Protein AF-A0A536RMG9-F1 (afdb_monomer_lite)

Foldseek 3Di:
DDPLVLLQLLLLQLQLLLLLLQVQLPPPPDNVSSVVSPLSSVLSNVVSVLSQVCNVVVVHNPDDPCVQPAVVSRNYFCLSQDRDFFVLLNLLCLLFVLLLSLLQLLQQLQFDRVSSVPSSPVSNVSNVVSNVVSLVVVVVDDACPSNVVSLVRSLPSLPDCPDDQVVCCVVRSTVDHSVRSNVVSVVSVPSPDDDDDDDDGDDFDQQDADPPPRDSQKAFRAPDDPHSQWTWIARPVPRDIDIDGRHD

Secondary structure (DSSP, 8-state):
--HHHHHHHHHHHHHHHHHHHHHTTTTSSSHHHHHHHHHHHHHHHHHHHHHHHHHGGGT-----GGGGT-GGGS---GGGTS---SHHHHHHIIIIIIHHHHHHHHHHHHSS-HHHHHHHHHHHHHHHHHHHHHHHHHHH---HHHHHHHHHHHHHHT--TTSHHHHHHHTTSSS--HHHHHHHHHHH----S----PPP--PPP-PPPPTTT--S-EEEEES--SSTTEEEEEETTT--EEEEETT-

Radius of gyration: 18.6 Å; chains: 1; bounding box: 54×30×47 Å

Sequence (248 aa):
MSLSDLVLSIADNKQMLGLRYAEWATRAPSLEADIAAAAMGLDDLGHSRVLYGCLEPLGADPRGPERESDPASLHNLAYFDDPWTQWSEFVAANAILDTAFTVMIEACVAGSVEVLQHRLRKMLMEERYHFLHGRSWLRSGIDSAPLNRAWQEAIEWFGPPDGETATLHRQGKLSMGPGETRTLSACFVDWRRRSTRRPPRNQPRSEPRCPHCNAKDSELISLFGTQAMTLQYRCRKCGTVFEAIKYA

Structure (mmCIF, N/CA/C/O backbone):
data_AF-A0A536RMG9-F1
#
_entry.id   AF-A0A536RMG9-F1
#
loop_
_atom_site.group_PDB
_atom_site.id
_atom_site.type_symbol
_atom_site.label_atom_id
_atom_site.label_alt_id
_atom_site.label_comp_id
_atom_site.label_asym_id
_atom_site.label_entity_id
_atom_site.label_seq_id
_atom_site.pdbx_PDB_ins_code
_atom_site.Cartn_x
_atom_site.Cartn_y
_atom_site.Cartn_z
_atom_site.occupancy
_atom_site.B_iso_or_equiv
_atom_site.auth_seq_id
_atom_site.auth_comp_id
_atom_site.auth_asym_id
_atom_site.auth_atom_id
_atom_site.pdbx_PDB_model_num
ATOM 1 N N . MET A 1 1 ? -4.658 -8.935 14.867 1.00 73.19 1 MET A N 1
ATOM 2 C CA . MET A 1 1 ? -4.421 -7.582 14.347 1.00 73.19 1 MET A CA 1
ATOM 3 C C . MET A 1 1 ? -5.292 -6.574 15.089 1.00 73.19 1 MET A C 1
ATOM 5 O O . MET A 1 1 ? -6.518 -6.648 15.074 1.00 73.19 1 MET A O 1
ATOM 9 N N . SER A 1 2 ? -4.642 -5.669 15.812 1.00 92.62 2 SER A N 1
ATOM 10 C CA . SER A 1 2 ? -5.223 -4.473 16.422 1.00 92.62 2 SER A CA 1
ATOM 11 C C . SER A 1 2 ? -5.509 -3.392 15.365 1.00 92.62 2 SER A C 1
ATOM 13 O O . SER A 1 2 ? -5.187 -3.552 14.188 1.00 92.62 2 SER A O 1
ATOM 15 N N . LEU A 1 3 ? -6.094 -2.258 15.772 1.00 96.06 3 LEU A N 1
ATOM 16 C CA . LEU A 1 3 ? -6.231 -1.108 14.869 1.00 96.06 3 LEU A CA 1
ATOM 17 C C . LEU A 1 3 ? -4.861 -0.542 14.457 1.00 96.06 3 LEU A C 1
ATOM 19 O O . LEU A 1 3 ? -4.697 -0.173 13.299 1.00 96.06 3 LEU A O 1
ATOM 23 N N . SER A 1 4 ? -3.885 -0.500 15.373 1.00 96.81 4 SER A N 1
ATOM 24 C CA . SER A 1 4 ? -2.520 -0.061 15.053 1.00 96.81 4 SER A CA 1
ATOM 25 C C . SER A 1 4 ? -1.875 -0.963 14.009 1.00 96.81 4 SER A C 1
ATOM 27 O O . SER A 1 4 ? -1.250 -0.461 13.084 1.00 96.81 4 SER A O 1
ATOM 29 N N . ASP A 1 5 ? -2.081 -2.276 14.100 1.00 95.50 5 ASP A N 1
ATOM 30 C CA . ASP A 1 5 ? -1.520 -3.215 13.128 1.00 95.50 5 ASP A CA 1
ATOM 31 C C . ASP A 1 5 ? -2.165 -3.057 11.738 1.00 95.50 5 ASP A C 1
ATOM 33 O O . ASP A 1 5 ? -1.472 -3.153 10.727 1.00 95.50 5 ASP A O 1
ATOM 37 N N . LEU A 1 6 ? -3.473 -2.760 11.671 1.00 97.00 6 LEU A N 1
ATOM 38 C CA . LEU A 1 6 ? -4.141 -2.427 10.409 1.00 97.00 6 LEU A CA 1
ATOM 39 C C . LEU A 1 6 ? -3.563 -1.139 9.808 1.00 97.00 6 LEU A C 1
ATOM 41 O O . LEU A 1 6 ? -3.233 -1.106 8.626 1.00 97.00 6 LEU A O 1
ATOM 45 N N . VAL A 1 7 ? -3.428 -0.080 10.611 1.00 98.00 7 VAL A N 1
ATOM 46 C CA . VAL A 1 7 ? -2.862 1.199 10.152 1.00 98.00 7 VAL A CA 1
ATOM 47 C C . VAL A 1 7 ? -1.406 1.032 9.722 1.00 98.00 7 VAL A C 1
ATOM 49 O O . VAL A 1 7 ? -1.015 1.615 8.713 1.00 98.00 7 VAL A O 1
ATOM 52 N N . LEU A 1 8 ? -0.635 0.195 10.421 1.00 97.25 8 LEU A N 1
ATOM 53 C CA . LEU A 1 8 ? 0.716 -0.182 10.019 1.00 97.25 8 LEU A CA 1
ATOM 54 C C . LEU A 1 8 ? 0.703 -0.912 8.671 1.00 97.25 8 LEU A C 1
ATOM 56 O O . LEU A 1 8 ? 1.456 -0.538 7.782 1.00 97.25 8 LEU A O 1
ATOM 60 N N . SER A 1 9 ? -0.192 -1.885 8.471 1.00 97.56 9 SER A N 1
ATOM 61 C CA . SER A 1 9 ? -0.314 -2.567 7.178 1.00 97.56 9 SER A CA 1
ATOM 62 C C . SER A 1 9 ? -0.660 -1.595 6.046 1.00 97.56 9 SER A C 1
ATOM 64 O O . SER A 1 9 ? -0.058 -1.674 4.979 1.00 97.56 9 SER A O 1
ATOM 66 N N . ILE A 1 10 ? -1.563 -0.629 6.257 1.00 98.25 10 ILE A N 1
ATOM 67 C CA . ILE A 1 10 ? -1.850 0.407 5.247 1.00 98.25 10 ILE A CA 1
ATOM 68 C C . ILE A 1 10 ? -0.600 1.268 4.994 1.00 98.25 10 ILE A C 1
ATOM 70 O O . ILE A 1 10 ? -0.286 1.552 3.839 1.00 98.25 10 ILE A O 1
ATOM 74 N N . ALA A 1 11 ? 0.128 1.664 6.045 1.00 98.19 11 ALA A N 1
ATOM 75 C CA . ALA A 1 11 ? 1.347 2.469 5.929 1.00 98.19 11 ALA A CA 1
ATOM 76 C C . ALA A 1 11 ? 2.426 1.761 5.099 1.00 98.19 11 ALA A C 1
ATOM 78 O O . ALA A 1 11 ? 2.978 2.362 4.177 1.00 98.19 11 ALA A O 1
ATOM 79 N N . ASP A 1 12 ? 2.672 0.485 5.393 1.00 97.88 12 ASP A N 1
ATOM 80 C CA . ASP A 1 12 ? 3.665 -0.352 4.717 1.00 97.88 12 ASP A CA 1
ATOM 81 C C . ASP A 1 12 ? 3.280 -0.548 3.252 1.00 97.88 12 ASP A C 1
ATOM 83 O O . ASP A 1 12 ? 4.091 -0.336 2.354 1.00 97.88 12 ASP A O 1
ATOM 87 N N . ASN A 1 13 ? 2.010 -0.853 2.989 1.00 98.50 13 ASN A N 1
ATOM 88 C CA . ASN A 1 13 ? 1.501 -0.987 1.630 1.00 98.50 13 ASN A CA 1
ATOM 89 C C . ASN A 1 13 ? 1.616 0.310 0.823 1.00 98.50 13 ASN A C 1
ATOM 91 O O . ASN A 1 13 ? 2.075 0.270 -0.317 1.00 98.50 13 ASN A O 1
ATOM 95 N N . LYS A 1 14 ? 1.271 1.464 1.407 1.00 98.44 14 LYS A N 1
ATOM 96 C CA . LYS A 1 14 ? 1.446 2.771 0.758 1.00 98.44 14 LYS A CA 1
ATOM 97 C C . LYS A 1 14 ? 2.916 3.097 0.514 1.00 98.44 14 LYS A C 1
ATOM 99 O O . LYS A 1 14 ? 3.262 3.586 -0.555 1.00 98.44 14 LYS A O 1
ATOM 104 N N . GLN A 1 15 ? 3.805 2.769 1.448 1.00 97.25 15 GLN A N 1
ATOM 105 C CA . GLN A 1 15 ? 5.240 2.956 1.244 1.00 97.25 15 GLN A CA 1
ATOM 106 C C . GLN A 1 15 ? 5.740 2.125 0.058 1.00 97.25 15 GLN A C 1
ATOM 108 O O . GLN A 1 15 ? 6.411 2.654 -0.827 1.00 97.25 15 GLN A O 1
ATOM 113 N N . MET A 1 16 ? 5.393 0.840 0.023 1.00 96.94 16 MET A N 1
ATOM 114 C CA . MET A 1 16 ? 5.834 -0.081 -1.024 1.00 96.94 16 MET A CA 1
ATOM 115 C C . MET A 1 16 ? 5.242 0.285 -2.384 1.00 96.94 16 MET A C 1
ATOM 117 O O . MET A 1 16 ? 5.956 0.276 -3.388 1.00 96.94 16 MET A O 1
ATOM 121 N N . LEU A 1 17 ? 3.973 0.693 -2.414 1.00 97.94 17 LEU A N 1
ATOM 122 C CA . LEU A 1 17 ? 3.311 1.194 -3.613 1.00 97.94 17 LEU A CA 1
ATOM 123 C C . LEU A 1 17 ? 4.004 2.453 -4.150 1.00 97.94 17 LEU A C 1
ATOM 125 O O . LEU A 1 17 ? 4.381 2.484 -5.322 1.00 97.94 17 LEU A O 1
ATOM 129 N N . GLY A 1 18 ? 4.286 3.431 -3.285 1.00 97.75 18 GLY A N 1
ATOM 130 C CA . GLY A 1 18 ? 4.976 4.657 -3.677 1.00 97.75 18 GLY A CA 1
ATOM 131 C C . GLY A 1 18 ? 6.386 4.404 -4.220 1.00 97.75 18 GLY A C 1
ATOM 132 O O . GLY A 1 18 ? 6.793 4.988 -5.228 1.00 97.75 18 GLY A O 1
ATOM 133 N N . LEU A 1 19 ? 7.121 3.466 -3.617 1.00 95.75 19 LEU A N 1
ATOM 134 C CA . LEU A 1 19 ? 8.429 3.054 -4.124 1.00 95.75 19 LEU A CA 1
ATOM 135 C C . LEU A 1 19 ? 8.332 2.333 -5.475 1.00 95.75 19 LEU A C 1
ATOM 137 O O . LEU A 1 19 ? 9.178 2.565 -6.340 1.00 95.75 19 LEU A O 1
ATOM 141 N N . ARG A 1 20 ? 7.309 1.493 -5.690 1.00 96.50 20 ARG A N 1
ATOM 142 C CA . ARG A 1 20 ? 7.070 0.864 -6.996 1.00 96.50 20 ARG A CA 1
ATOM 143 C C . ARG A 1 20 ? 6.706 1.878 -8.058 1.00 96.50 20 ARG A C 1
ATOM 145 O O . ARG A 1 20 ? 7.222 1.787 -9.167 1.00 96.50 20 ARG A O 1
ATOM 152 N N . TYR A 1 21 ? 5.862 2.850 -7.736 1.00 97.25 21 TYR A N 1
ATOM 153 C CA . TYR A 1 21 ? 5.519 3.910 -8.672 1.00 97.25 21 TYR A CA 1
ATOM 154 C C . TYR A 1 21 ? 6.748 4.715 -9.092 1.00 97.25 21 TYR A C 1
ATOM 156 O O . TYR A 1 21 ? 6.946 4.958 -10.281 1.00 97.25 21 TYR A O 1
ATOM 164 N N . ALA A 1 22 ? 7.636 5.027 -8.150 1.00 95.00 22 ALA A N 1
ATOM 165 C CA . ALA A 1 22 ? 8.869 5.745 -8.442 1.00 95.00 22 ALA A CA 1
ATOM 166 C C . ALA A 1 22 ? 9.818 4.985 -9.396 1.00 95.00 22 ALA A C 1
ATOM 168 O O . ALA A 1 22 ? 10.518 5.624 -10.180 1.00 95.00 22 ALA A O 1
ATOM 169 N N . GLU A 1 23 ? 9.813 3.645 -9.419 1.00 93.62 23 GLU A N 1
ATOM 170 C CA . GLU A 1 23 ? 10.571 2.881 -10.430 1.00 93.62 23 GLU A CA 1
ATOM 171 C C . GLU A 1 23 ? 10.092 3.139 -11.863 1.00 93.62 23 GLU A C 1
ATOM 173 O O . GLU A 1 23 ? 10.859 2.981 -12.815 1.00 93.62 23 GLU A O 1
ATOM 178 N N . TRP A 1 24 ? 8.826 3.519 -12.022 1.00 94.88 24 TRP A N 1
ATOM 179 C CA . TRP A 1 24 ? 8.196 3.772 -13.311 1.00 94.88 24 TRP A CA 1
ATOM 180 C C . TRP A 1 24 ? 8.236 5.239 -13.734 1.00 94.88 24 TRP A C 1
ATOM 182 O O . TRP A 1 24 ? 7.765 5.545 -14.818 1.00 94.88 24 TRP A O 1
ATOM 192 N N . ALA A 1 25 ? 8.872 6.124 -12.962 1.00 93.06 25 ALA A N 1
ATOM 193 C CA . ALA A 1 25 ? 9.015 7.548 -13.283 1.00 93.06 25 ALA A CA 1
ATOM 194 C C . ALA A 1 25 ? 9.879 7.854 -14.530 1.00 93.06 25 ALA A C 1
ATOM 196 O O . ALA A 1 25 ? 10.075 9.016 -14.873 1.00 93.06 25 ALA A O 1
ATOM 197 N N . THR A 1 26 ? 10.471 6.835 -15.162 1.00 91.06 26 THR A N 1
ATOM 198 C CA . THR A 1 26 ? 11.345 6.963 -16.351 1.00 91.06 26 THR A CA 1
ATOM 199 C C . THR A 1 26 ? 11.192 5.796 -17.336 1.00 91.06 26 THR A C 1
ATOM 201 O O . THR A 1 26 ? 12.051 5.5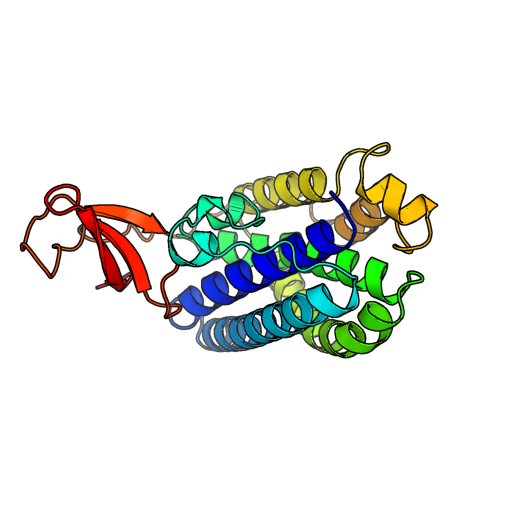61 -18.190 1.00 91.06 26 THR A O 1
ATOM 204 N N . ARG A 1 27 ? 10.161 4.971 -17.145 1.00 91.12 27 ARG A N 1
ATOM 205 C CA . ARG A 1 27 ? 9.989 3.664 -17.807 1.00 91.12 27 ARG A CA 1
ATOM 206 C C . ARG A 1 27 ? 8.553 3.418 -18.253 1.00 91.12 27 ARG A C 1
ATOM 208 O O . ARG A 1 27 ? 8.276 2.368 -18.837 1.00 91.12 27 ARG A O 1
ATOM 215 N N . ALA A 1 28 ? 7.643 4.331 -17.940 1.00 92.62 28 ALA A N 1
ATOM 216 C CA . ALA A 1 28 ? 6.257 4.266 -18.344 1.00 92.62 28 ALA A CA 1
ATOM 217 C C . ALA A 1 28 ? 6.147 4.381 -19.880 1.00 92.62 28 ALA A C 1
ATOM 219 O O . ALA A 1 28 ? 7.086 4.792 -20.565 1.00 92.62 28 ALA A O 1
ATOM 220 N N . PRO A 1 29 ? 5.008 3.993 -20.476 1.00 88.69 29 PRO A N 1
ATOM 221 C CA . PRO A 1 29 ? 4.849 3.984 -21.932 1.00 88.69 29 PRO A CA 1
ATOM 222 C C . PRO A 1 29 ? 4.815 5.382 -22.576 1.00 88.69 29 PRO A C 1
ATOM 224 O O . PRO A 1 29 ? 4.858 5.472 -23.804 1.00 88.69 29 PRO A O 1
ATOM 227 N N . SER A 1 30 ? 4.708 6.457 -21.789 1.00 84.56 30 SER A N 1
ATOM 228 C CA . SER A 1 30 ? 4.790 7.844 -22.259 1.00 84.56 30 SER A CA 1
ATOM 229 C C . SER A 1 30 ? 5.336 8.770 -21.169 1.00 84.56 30 SER A C 1
ATOM 231 O O . SER A 1 30 ? 5.302 8.429 -19.987 1.00 84.56 30 SER A O 1
ATOM 233 N N . LEU A 1 31 ? 5.779 9.969 -21.560 1.00 88.88 31 LEU A N 1
ATOM 234 C CA . LEU A 1 31 ? 6.282 10.985 -20.629 1.00 88.88 31 LEU A CA 1
ATOM 235 C C . LEU A 1 31 ? 5.209 11.432 -19.623 1.00 88.88 31 LEU A C 1
ATOM 237 O O . LEU A 1 31 ? 5.497 11.674 -18.457 1.00 88.88 31 LEU A O 1
ATOM 241 N N . GLU A 1 32 ? 3.953 11.532 -20.051 1.00 84.00 32 GLU A N 1
ATOM 242 C CA . GLU A 1 32 ? 2.833 11.856 -19.167 1.00 84.00 32 GLU A CA 1
ATOM 243 C C . GLU A 1 32 ? 2.611 10.756 -18.126 1.00 84.00 32 GLU A C 1
ATOM 245 O O . GLU A 1 32 ? 2.310 11.054 -16.971 1.00 84.00 32 GLU A O 1
ATOM 250 N N . ALA A 1 33 ? 2.788 9.492 -18.522 1.00 86.19 33 ALA A N 1
ATOM 251 C CA . ALA A 1 33 ? 2.698 8.360 -17.612 1.00 86.19 33 ALA A CA 1
ATOM 252 C C . ALA A 1 33 ? 3.890 8.314 -16.636 1.00 86.19 33 ALA A C 1
ATOM 254 O O . ALA A 1 33 ? 3.690 7.983 -15.471 1.00 86.19 33 ALA A O 1
ATOM 255 N N . ASP A 1 34 ? 5.090 8.718 -17.070 1.00 93.19 34 ASP A N 1
ATOM 256 C CA . ASP A 1 34 ? 6.263 8.887 -16.199 1.00 93.19 34 ASP A CA 1
ATOM 257 C C . ASP A 1 34 ? 6.006 9.967 -15.133 1.00 93.19 34 ASP A C 1
ATOM 259 O O . ASP A 1 34 ? 6.232 9.747 -13.942 1.00 93.19 34 ASP A O 1
ATOM 263 N N . ILE A 1 35 ? 5.473 11.124 -15.546 1.00 91.25 35 ILE A N 1
ATOM 264 C CA . ILE A 1 35 ? 5.120 12.229 -14.641 1.00 91.25 35 ILE A CA 1
ATOM 265 C C . ILE A 1 35 ? 4.039 11.788 -13.648 1.00 91.25 35 ILE A C 1
ATOM 267 O O . ILE A 1 35 ? 4.150 12.081 -12.456 1.00 91.25 35 ILE A O 1
ATOM 271 N N . ALA A 1 36 ? 3.013 11.071 -14.116 1.00 89.44 36 ALA A N 1
ATOM 272 C CA . ALA A 1 36 ? 1.965 10.537 -13.251 1.00 89.44 36 ALA A CA 1
ATOM 273 C C . ALA A 1 36 ? 2.531 9.539 -12.229 1.00 89.44 36 ALA A C 1
ATOM 275 O O . ALA A 1 36 ? 2.245 9.665 -11.041 1.00 89.44 36 ALA A O 1
ATOM 276 N N . ALA A 1 37 ? 3.385 8.605 -12.659 1.00 96.06 37 ALA A N 1
ATOM 277 C CA . ALA A 1 37 ? 4.038 7.644 -11.774 1.00 96.06 37 ALA A CA 1
ATOM 278 C C . ALA A 1 37 ? 4.910 8.337 -10.712 1.00 96.06 37 ALA A C 1
ATOM 280 O O . ALA A 1 37 ? 4.853 7.980 -9.536 1.00 96.06 37 ALA A O 1
ATOM 281 N N . ALA A 1 38 ? 5.669 9.370 -11.092 1.00 96.62 38 ALA A N 1
ATOM 282 C CA . ALA A 1 38 ? 6.465 10.154 -10.151 1.00 96.62 38 ALA A CA 1
ATOM 283 C C . ALA A 1 38 ? 5.597 10.903 -9.123 1.00 96.62 38 ALA A C 1
ATOM 285 O O . ALA A 1 38 ? 5.913 10.893 -7.933 1.00 96.62 38 ALA A O 1
ATOM 286 N N . ALA A 1 39 ? 4.508 11.536 -9.573 1.00 94.56 39 ALA A N 1
ATOM 287 C CA . ALA A 1 39 ? 3.588 12.269 -8.706 1.00 94.56 39 ALA A CA 1
ATOM 288 C C . ALA A 1 39 ? 2.892 11.337 -7.704 1.00 94.56 39 ALA A C 1
ATOM 290 O O . ALA A 1 39 ? 2.963 11.573 -6.502 1.00 94.56 39 ALA A O 1
ATOM 291 N N . MET A 1 40 ? 2.320 10.231 -8.187 1.00 96.75 40 MET A N 1
ATOM 292 C CA . MET A 1 40 ? 1.662 9.237 -7.335 1.00 96.75 40 MET A CA 1
ATOM 293 C C . MET A 1 40 ? 2.643 8.598 -6.347 1.00 96.75 40 MET A C 1
ATOM 295 O O . MET A 1 40 ? 2.319 8.393 -5.181 1.00 96.75 40 MET A O 1
ATOM 299 N N . GLY A 1 41 ? 3.876 8.321 -6.791 1.00 97.25 41 GLY A N 1
ATOM 300 C CA . GLY A 1 41 ? 4.927 7.804 -5.919 1.00 97.25 41 GLY A CA 1
ATOM 301 C C . GLY A 1 41 ? 5.280 8.759 -4.778 1.00 97.25 41 GLY A C 1
ATOM 302 O O . GLY A 1 41 ? 5.478 8.322 -3.643 1.00 97.25 41 GLY A O 1
ATOM 303 N N . LEU A 1 42 ? 5.333 10.066 -5.052 1.00 97.25 42 LEU A N 1
ATOM 304 C CA . LEU A 1 42 ? 5.566 11.082 -4.028 1.00 97.25 42 LEU A CA 1
ATOM 305 C C . LEU A 1 42 ? 4.405 11.159 -3.029 1.00 97.25 42 LEU A C 1
ATOM 307 O O . LEU A 1 42 ? 4.661 11.211 -1.821 1.00 97.25 42 LEU A O 1
ATOM 311 N N . ASP A 1 43 ? 3.168 11.141 -3.526 1.00 96.69 43 ASP A N 1
ATOM 312 C CA . ASP A 1 43 ? 1.959 11.199 -2.704 1.00 96.69 43 ASP A CA 1
ATOM 313 C C . ASP A 1 43 ? 1.889 9.992 -1.757 1.00 96.69 43 ASP A C 1
ATOM 315 O O . ASP A 1 43 ? 1.827 10.178 -0.542 1.00 96.69 43 ASP A O 1
ATOM 319 N N . ASP A 1 44 ? 2.067 8.768 -2.261 1.00 98.25 44 ASP A N 1
ATOM 320 C CA . ASP A 1 44 ? 2.017 7.536 -1.458 1.00 98.25 44 ASP A CA 1
ATOM 321 C C . ASP A 1 44 ? 3.148 7.438 -0.413 1.00 98.25 44 ASP A C 1
ATOM 323 O O . ASP A 1 44 ? 2.955 6.996 0.730 1.00 98.25 44 ASP A O 1
ATOM 327 N N . LEU A 1 45 ? 4.347 7.929 -0.748 1.00 98.00 45 LEU A N 1
ATOM 328 C CA . LEU A 1 45 ? 5.427 8.092 0.230 1.00 98.00 45 LEU A CA 1
ATOM 329 C C . LEU A 1 45 ? 5.096 9.169 1.277 1.00 98.00 45 LEU A C 1
ATOM 331 O O . LEU A 1 45 ? 5.568 9.107 2.413 1.00 98.00 45 LEU A O 1
ATOM 335 N N . GLY A 1 46 ? 4.318 10.190 0.929 1.00 97.94 46 GLY A N 1
ATOM 336 C CA . GLY A 1 46 ? 3.749 11.136 1.887 1.00 97.94 46 GLY A CA 1
ATOM 337 C C . GLY A 1 46 ? 2.690 10.481 2.776 1.00 97.94 46 GLY A C 1
ATOM 338 O O . GLY A 1 46 ? 2.710 10.654 3.997 1.00 97.94 46 GLY A O 1
ATOM 339 N N . HIS A 1 47 ? 1.807 9.677 2.186 1.00 98.25 47 HIS A N 1
ATOM 340 C CA . HIS A 1 47 ? 0.711 8.998 2.872 1.00 98.25 47 HIS A CA 1
ATOM 341 C C . HIS A 1 47 ? 1.209 8.008 3.912 1.00 98.25 47 HIS A C 1
ATOM 343 O O . HIS A 1 47 ? 0.766 8.054 5.060 1.00 98.25 47 HIS A O 1
ATOM 349 N N . SER A 1 48 ? 2.186 7.175 3.551 1.00 98.19 48 SER A N 1
ATOM 350 C CA . SER A 1 48 ? 2.843 6.257 4.489 1.00 98.19 48 SER A CA 1
ATOM 351 C C . SER A 1 48 ? 3.411 6.988 5.709 1.00 98.19 48 SER A C 1
ATOM 353 O O . SER A 1 48 ? 3.158 6.576 6.838 1.00 98.19 48 SER A O 1
ATOM 355 N N . ARG A 1 49 ? 4.084 8.135 5.528 1.00 97.75 49 ARG A N 1
ATOM 356 C CA . ARG A 1 49 ? 4.589 8.957 6.647 1.00 97.75 49 ARG A CA 1
ATOM 357 C C . ARG A 1 49 ? 3.468 9.468 7.551 1.00 97.75 49 ARG A C 1
ATOM 359 O O . ARG A 1 49 ? 3.624 9.461 8.772 1.00 97.75 49 ARG A O 1
ATOM 366 N N . VAL A 1 50 ? 2.342 9.894 6.977 1.00 97.94 50 VAL A N 1
ATOM 367 C CA . VAL A 1 50 ? 1.167 10.325 7.753 1.00 97.94 50 VAL A CA 1
ATOM 368 C C . VAL A 1 50 ? 0.579 9.160 8.551 1.00 97.94 50 VAL A C 1
ATOM 370 O O . VAL A 1 50 ? 0.284 9.333 9.734 1.00 97.94 50 VAL A O 1
ATOM 373 N N . LEU A 1 51 ? 0.445 7.981 7.937 1.00 98.19 51 LEU A N 1
ATOM 374 C CA . LEU A 1 51 ? -0.077 6.771 8.579 1.00 98.19 51 LEU A CA 1
ATOM 375 C C . LEU A 1 51 ? 0.838 6.286 9.708 1.00 98.19 51 LEU A C 1
ATOM 377 O O . LEU A 1 51 ? 0.356 6.047 10.813 1.00 98.19 51 LEU A O 1
ATOM 381 N N . TYR A 1 52 ? 2.154 6.248 9.489 1.00 97.50 52 TYR A N 1
ATOM 382 C CA . TYR A 1 52 ? 3.127 5.963 10.546 1.00 97.50 52 TYR A CA 1
ATOM 383 C C . TYR A 1 52 ? 3.005 6.947 11.714 1.00 97.50 52 TYR A C 1
ATOM 385 O O . TYR A 1 52 ? 3.008 6.540 12.873 1.00 97.50 52 TYR A O 1
ATOM 393 N N . GLY A 1 53 ? 2.815 8.237 11.423 1.00 96.88 53 GLY A N 1
ATOM 394 C CA . GLY A 1 53 ? 2.576 9.266 12.437 1.00 96.88 53 GLY A CA 1
ATOM 395 C C . GLY A 1 53 ? 1.242 9.137 13.187 1.00 96.88 53 GLY A C 1
ATOM 396 O O . GLY A 1 53 ? 1.001 9.902 14.121 1.00 96.88 53 GLY A O 1
ATOM 397 N N . CYS A 1 54 ? 0.362 8.210 12.793 1.00 97.62 54 CYS A N 1
ATOM 398 C CA . CYS A 1 54 ? -0.861 7.892 13.529 1.00 97.62 54 CYS A CA 1
ATOM 399 C C . CYS A 1 54 ? -0.661 6.782 14.570 1.00 97.62 54 CYS A C 1
ATOM 401 O O . CYS A 1 54 ? -1.493 6.682 15.464 1.00 97.62 54 CYS A O 1
ATOM 403 N N . LEU A 1 55 ? 0.402 5.974 14.490 1.00 96.81 55 LEU A N 1
ATOM 404 C CA . LEU A 1 55 ? 0.556 4.766 15.314 1.00 96.81 55 LEU A CA 1
ATOM 405 C C . LEU A 1 55 ? 0.693 5.072 16.812 1.00 96.81 55 LEU A C 1
ATOM 407 O O . LEU A 1 55 ? -0.059 4.536 17.621 1.00 96.81 55 LEU A O 1
ATOM 411 N N . GLU A 1 56 ? 1.581 5.993 17.188 1.00 94.06 56 GLU A N 1
ATOM 412 C CA . GLU A 1 56 ? 1.751 6.405 18.589 1.00 94.06 56 GLU A CA 1
ATOM 413 C C . GLU A 1 56 ? 0.441 6.957 19.205 1.00 94.06 56 GLU A C 1
ATOM 415 O O . GLU A 1 56 ? 0.027 6.460 20.256 1.00 94.06 56 GLU A O 1
ATOM 420 N N . PRO A 1 57 ? -0.304 7.873 18.547 1.00 94.81 57 PRO A N 1
ATOM 421 C CA . PRO A 1 57 ? -1.631 8.297 19.007 1.00 94.81 57 PRO A CA 1
ATOM 422 C C . PRO A 1 57 ? -2.690 7.194 19.152 1.00 94.81 57 PRO A C 1
ATOM 424 O O . PRO A 1 57 ? -3.675 7.400 19.859 1.00 94.81 57 PRO A O 1
ATOM 427 N N . LEU A 1 58 ? -2.533 6.044 18.487 1.00 95.00 58 LEU A N 1
ATOM 428 C CA . LEU A 1 58 ? -3.429 4.891 18.648 1.00 95.00 58 LEU A CA 1
ATOM 429 C C . LEU A 1 58 ? -3.116 4.064 19.908 1.00 95.00 58 LEU A C 1
ATOM 431 O O . LEU A 1 58 ? -3.830 3.105 20.202 1.00 95.00 58 LEU A O 1
ATOM 435 N N . GLY A 1 59 ? -2.086 4.451 20.668 1.00 86.25 59 GLY A N 1
ATOM 436 C CA . GLY A 1 59 ? -1.709 3.868 21.955 1.00 86.25 59 GLY A CA 1
ATOM 437 C C . GLY A 1 59 ? -0.573 2.850 21.883 1.00 86.25 59 GLY A C 1
ATOM 438 O O . GLY A 1 59 ? -0.079 2.432 22.927 1.00 86.25 59 GLY A O 1
ATOM 439 N N . ALA A 1 60 ? -0.144 2.460 20.681 1.00 82.94 60 ALA A N 1
ATOM 440 C CA . ALA A 1 60 ? 1.024 1.613 20.475 1.00 82.94 60 ALA A CA 1
ATOM 441 C C . ALA A 1 60 ? 1.551 1.767 19.046 1.00 82.94 60 ALA A C 1
ATOM 443 O O . ALA A 1 60 ? 0.772 1.705 18.090 1.00 82.94 60 ALA A O 1
ATOM 444 N N . ASP A 1 61 ? 2.872 1.891 18.925 1.00 91.00 61 ASP A N 1
ATOM 445 C CA . ASP A 1 61 ? 3.594 1.719 17.671 1.00 91.00 61 ASP A CA 1
ATOM 446 C C . ASP A 1 61 ? 4.106 0.271 17.583 1.00 91.00 61 ASP A C 1
ATOM 448 O O . ASP A 1 61 ? 5.017 -0.089 18.330 1.00 91.00 61 ASP A O 1
ATOM 452 N N . PRO A 1 62 ? 3.509 -0.582 16.730 1.00 88.69 62 PRO A N 1
ATOM 453 C CA . PRO A 1 62 ? 3.904 -1.982 16.617 1.00 88.69 62 PRO A CA 1
ATOM 454 C C . PRO A 1 62 ? 5.220 -2.183 15.849 1.00 88.69 62 PRO A C 1
ATOM 456 O O . PRO A 1 62 ? 5.656 -3.320 15.688 1.00 88.69 62 PRO A O 1
ATOM 459 N N . ARG A 1 63 ? 5.862 -1.113 15.361 1.00 91.69 63 ARG A N 1
ATOM 460 C CA . ARG A 1 63 ? 7.128 -1.199 14.625 1.00 91.69 63 ARG A CA 1
ATOM 461 C C . ARG A 1 63 ? 8.290 -1.532 15.559 1.00 91.69 63 ARG A C 1
ATOM 463 O O . ARG A 1 63 ? 8.585 -0.776 16.483 1.00 91.69 63 ARG A O 1
ATOM 470 N N . GLY A 1 64 ? 8.990 -2.624 15.266 1.00 87.19 64 GLY A N 1
ATOM 471 C CA . GLY A 1 64 ? 10.245 -2.977 15.921 1.00 87.19 64 GLY A CA 1
ATOM 472 C C . GLY A 1 64 ? 11.495 -2.482 15.172 1.00 87.19 64 GLY A C 1
ATOM 473 O O . GLY A 1 64 ? 11.415 -2.081 14.004 1.00 87.19 64 GLY A O 1
ATOM 474 N N . PRO A 1 65 ? 12.668 -2.482 15.837 1.00 85.00 65 PRO A N 1
ATOM 475 C CA . PRO A 1 65 ? 13.944 -2.049 15.256 1.00 85.00 65 PRO A CA 1
ATOM 476 C C . PRO A 1 65 ? 14.440 -2.946 14.109 1.00 85.00 65 PRO A C 1
ATOM 478 O O . PRO A 1 65 ? 15.250 -2.516 13.292 1.00 85.00 65 PRO A O 1
ATOM 481 N N . GLU A 1 66 ? 13.956 -4.186 14.014 1.00 86.00 66 GLU A N 1
ATOM 482 C CA . GLU A 1 66 ? 14.300 -5.141 12.958 1.00 86.00 66 GLU A CA 1
ATOM 483 C C . GLU A 1 66 ? 13.910 -4.665 11.555 1.00 86.00 66 GLU A C 1
ATOM 485 O O . GLU A 1 66 ? 14.538 -5.086 10.582 1.00 86.00 66 GLU A O 1
ATOM 490 N N . ARG A 1 67 ? 12.957 -3.728 11.451 1.00 85.25 67 ARG A N 1
ATOM 491 C CA . ARG A 1 67 ? 12.423 -3.198 10.188 1.00 85.25 67 ARG A CA 1
ATOM 492 C C . ARG A 1 67 ? 13.448 -2.540 9.276 1.00 85.25 67 ARG A C 1
ATOM 494 O O . ARG A 1 67 ? 13.226 -2.467 8.072 1.00 85.25 67 ARG A O 1
ATOM 501 N N . GLU A 1 68 ? 14.578 -2.090 9.815 1.00 75.75 68 GLU A N 1
ATOM 502 C CA . GLU A 1 68 ? 15.681 -1.555 9.004 1.00 75.75 68 GLU A CA 1
ATOM 503 C C . GLU A 1 68 ? 16.521 -2.653 8.329 1.00 75.75 68 GLU A C 1
ATOM 505 O O . GLU A 1 68 ? 17.230 -2.388 7.360 1.00 75.75 68 GLU A O 1
ATOM 510 N N . SER A 1 69 ? 16.462 -3.882 8.845 1.00 80.81 69 SER A N 1
ATOM 511 C CA . SER A 1 69 ? 17.369 -4.982 8.486 1.00 80.81 69 SER A CA 1
ATOM 512 C C . SER A 1 69 ? 16.674 -6.243 7.966 1.00 80.81 69 SER A C 1
ATOM 514 O O . SER A 1 69 ? 17.332 -7.089 7.352 1.00 80.81 69 SER A O 1
ATOM 516 N N . ASP A 1 70 ? 15.366 -6.364 8.201 1.00 85.06 70 ASP A N 1
ATOM 517 C CA . ASP A 1 70 ? 14.532 -7.490 7.802 1.00 85.06 70 ASP A CA 1
ATOM 518 C C . ASP A 1 70 ? 13.281 -7.008 7.050 1.00 85.06 70 ASP A C 1
ATOM 520 O O . ASP A 1 70 ? 12.284 -6.636 7.671 1.00 85.06 70 ASP A O 1
ATOM 524 N N . PRO A 1 71 ? 13.293 -7.031 5.709 1.00 78.25 71 PRO A N 1
ATOM 525 C CA . PRO A 1 71 ? 12.132 -6.680 4.894 1.00 78.25 71 PRO A CA 1
ATOM 526 C C . PRO A 1 71 ? 10.890 -7.532 5.191 1.00 78.25 71 PRO A C 1
ATOM 528 O O . PRO A 1 71 ? 9.778 -7.046 5.011 1.00 78.25 71 PRO A O 1
ATOM 531 N N . ALA A 1 72 ? 11.050 -8.761 5.705 1.00 85.12 72 ALA A N 1
ATOM 532 C CA . ALA A 1 72 ? 9.925 -9.631 6.058 1.00 85.12 72 ALA A CA 1
ATOM 533 C C . ALA A 1 72 ? 9.129 -9.137 7.280 1.00 85.12 72 ALA A C 1
ATOM 535 O O . ALA A 1 72 ? 8.049 -9.649 7.566 1.00 85.12 72 ALA A O 1
ATOM 536 N N . SER A 1 73 ? 9.642 -8.132 7.994 1.00 89.19 73 SER A N 1
ATOM 537 C CA . SER A 1 73 ? 8.927 -7.456 9.082 1.00 89.19 73 SER A CA 1
ATOM 538 C C . SER A 1 73 ? 7.947 -6.371 8.602 1.00 89.19 73 SER A C 1
ATOM 540 O O . SER A 1 73 ? 7.235 -5.776 9.418 1.00 89.19 73 SER A O 1
ATOM 542 N N . LEU A 1 74 ? 7.900 -6.081 7.295 1.00 92.62 74 LEU A N 1
ATOM 543 C CA . LEU A 1 74 ? 6.888 -5.209 6.699 1.00 92.62 74 LEU A CA 1
ATOM 544 C C . LEU A 1 74 ? 5.559 -5.958 6.527 1.00 92.62 74 LEU A C 1
ATOM 546 O O . LEU A 1 74 ? 5.515 -7.115 6.125 1.00 92.62 74 LEU A O 1
ATOM 550 N N . HIS A 1 75 ? 4.447 -5.278 6.792 1.00 94.38 75 HIS A N 1
ATOM 551 C CA . HIS A 1 75 ? 3.087 -5.808 6.667 1.00 94.38 75 HIS A CA 1
ATOM 552 C C . HIS A 1 75 ? 2.462 -5.462 5.299 1.00 94.38 75 HIS A C 1
ATOM 554 O O . HIS A 1 75 ? 1.268 -5.137 5.213 1.00 94.38 75 HIS A O 1
ATOM 560 N N . ASN A 1 76 ? 3.274 -5.477 4.236 1.00 95.25 76 ASN A N 1
ATOM 561 C CA . ASN A 1 76 ? 2.829 -5.240 2.864 1.00 95.25 76 ASN A CA 1
ATOM 562 C C . ASN A 1 76 ? 2.291 -6.512 2.196 1.00 95.25 76 ASN A C 1
ATOM 564 O O . ASN A 1 76 ? 2.555 -7.630 2.625 1.00 95.25 76 ASN A O 1
ATOM 568 N N . LEU A 1 77 ? 1.540 -6.332 1.111 1.00 96.44 77 LEU A N 1
ATOM 569 C CA . LEU A 1 77 ? 1.086 -7.432 0.264 1.00 96.44 77 LEU A CA 1
ATOM 570 C C . LEU A 1 77 ? 2.252 -8.070 -0.488 1.00 96.44 77 LEU A C 1
ATOM 572 O O . LEU A 1 77 ? 3.139 -7.360 -0.974 1.00 96.44 77 LEU A O 1
ATOM 576 N N . ALA A 1 78 ? 2.164 -9.384 -0.701 1.00 94.31 78 ALA A N 1
ATOM 577 C CA . ALA A 1 78 ? 3.146 -10.149 -1.470 1.00 94.31 78 ALA A CA 1
ATOM 578 C C . ALA A 1 78 ? 3.236 -9.682 -2.933 1.00 94.31 78 ALA A C 1
ATOM 580 O O . ALA A 1 78 ? 4.248 -9.873 -3.608 1.00 94.31 78 ALA A O 1
ATOM 581 N N . TYR A 1 79 ? 2.203 -8.991 -3.429 1.00 95.88 79 TYR A N 1
ATOM 582 C CA . TYR A 1 79 ? 2.226 -8.332 -4.735 1.00 95.88 79 TYR A CA 1
ATOM 583 C C . TYR A 1 79 ? 3.425 -7.384 -4.923 1.00 95.88 79 TYR A C 1
ATOM 585 O O . TYR A 1 79 ? 3.884 -7.181 -6.052 1.00 95.88 79 TYR A O 1
ATOM 593 N N . PHE A 1 80 ? 3.933 -6.806 -3.831 1.00 94.94 80 PHE A N 1
ATOM 594 C CA . PHE A 1 80 ? 5.077 -5.900 -3.839 1.00 94.94 80 PHE A CA 1
ATOM 595 C C . PHE A 1 80 ? 6.424 -6.604 -3.697 1.00 94.94 80 PHE A C 1
ATOM 597 O O . PHE A 1 80 ? 7.438 -5.942 -3.903 1.00 94.94 80 PHE A O 1
ATOM 604 N N . ASP A 1 81 ? 6.465 -7.906 -3.424 1.00 90.25 81 ASP A N 1
ATOM 605 C CA . ASP A 1 81 ? 7.714 -8.649 -3.207 1.00 90.25 81 ASP A CA 1
ATOM 606 C C . ASP A 1 81 ? 8.370 -9.085 -4.523 1.00 90.25 81 ASP A C 1
ATOM 608 O O . ASP A 1 81 ? 9.554 -9.412 -4.551 1.00 90.25 81 ASP A O 1
ATOM 612 N N . ASP A 1 82 ? 7.627 -9.017 -5.633 1.00 90.31 82 ASP A N 1
ATOM 613 C CA . ASP A 1 82 ? 8.114 -9.299 -6.983 1.00 90.31 82 ASP A CA 1
ATOM 614 C C . ASP A 1 82 ? 8.332 -8.006 -7.786 1.00 90.31 82 ASP A C 1
ATOM 616 O O . ASP A 1 82 ? 7.523 -7.074 -7.704 1.00 90.31 82 ASP A O 1
ATOM 620 N N . PRO A 1 83 ? 9.388 -7.922 -8.617 1.00 89.81 83 PRO A N 1
ATOM 621 C CA . PRO A 1 83 ? 9.618 -6.754 -9.455 1.00 89.81 83 PRO A CA 1
ATOM 622 C C . PRO A 1 83 ? 8.550 -6.647 -10.547 1.00 89.81 83 PRO A C 1
ATOM 624 O O . PRO A 1 83 ? 8.249 -7.622 -11.236 1.00 89.81 83 PRO A O 1
ATOM 627 N N . TRP A 1 84 ? 8.034 -5.439 -10.771 1.00 93.06 84 TRP A N 1
ATOM 628 C CA . TRP A 1 84 ? 7.099 -5.177 -11.866 1.00 93.06 84 TRP A CA 1
ATOM 629 C C . TRP A 1 84 ? 7.870 -4.970 -13.167 1.00 93.06 84 TRP A C 1
ATOM 631 O O . TRP A 1 84 ? 8.579 -3.982 -13.362 1.00 93.06 84 TRP A O 1
ATOM 641 N N . THR A 1 85 ? 7.736 -5.925 -14.076 1.00 92.00 85 THR A N 1
ATOM 642 C CA . THR A 1 85 ? 8.470 -5.959 -15.346 1.00 92.00 85 THR A CA 1
ATOM 643 C C . THR A 1 85 ? 7.674 -5.375 -16.509 1.00 92.00 85 THR A C 1
ATOM 645 O O . THR A 1 85 ? 8.261 -5.072 -17.549 1.00 92.00 85 THR A O 1
ATOM 648 N N . GLN A 1 86 ? 6.358 -5.219 -16.345 1.00 91.94 86 GLN A N 1
ATOM 649 C CA . GLN A 1 86 ? 5.410 -4.753 -17.353 1.00 91.94 86 GLN A CA 1
ATOM 650 C C . GLN A 1 86 ? 4.492 -3.664 -16.783 1.00 91.94 86 GLN A C 1
ATOM 652 O O . GLN A 1 86 ? 4.052 -3.729 -15.638 1.00 91.94 86 GLN A O 1
ATOM 657 N N . TRP A 1 87 ? 4.123 -2.690 -17.622 1.00 93.12 87 TRP A N 1
ATOM 658 C CA . TRP A 1 87 ? 3.256 -1.571 -17.224 1.00 93.12 87 TRP A CA 1
ATOM 659 C C . TRP A 1 87 ? 1.875 -2.024 -16.725 1.00 93.12 87 TRP A C 1
ATOM 661 O O . TRP A 1 87 ? 1.274 -1.392 -15.865 1.00 93.12 87 TRP A O 1
ATOM 671 N N . SER A 1 88 ? 1.376 -3.164 -17.207 1.00 93.56 88 SER A N 1
ATOM 672 C CA . SER A 1 88 ? 0.120 -3.752 -16.731 1.00 93.56 88 SER A CA 1
ATOM 673 C C . SER A 1 88 ? 0.140 -4.109 -15.241 1.00 93.56 88 SER A C 1
ATOM 675 O O . SER A 1 88 ? -0.916 -4.115 -14.620 1.00 93.56 88 SER A O 1
ATOM 677 N N . GLU A 1 89 ? 1.309 -4.398 -14.659 1.00 96.31 89 GLU A N 1
ATOM 678 C CA . GLU A 1 89 ? 1.450 -4.688 -13.225 1.00 96.31 89 GLU A CA 1
ATOM 679 C C . GLU A 1 89 ? 1.324 -3.413 -12.384 1.00 96.31 89 GLU A C 1
ATOM 681 O O . GLU A 1 89 ? 0.640 -3.442 -11.361 1.00 96.31 89 GLU A O 1
ATOM 686 N N . PHE A 1 90 ? 1.885 -2.295 -12.873 1.00 96.44 90 PHE A N 1
ATOM 687 C CA . PHE A 1 90 ? 1.664 -0.953 -12.321 1.00 96.44 90 PHE A CA 1
ATOM 688 C C . PHE A 1 90 ? 0.179 -0.593 -12.371 1.00 96.44 90 PHE A C 1
ATOM 690 O O . PHE A 1 90 ? -0.408 -0.219 -11.359 1.00 96.44 90 PHE A O 1
ATOM 697 N N . VAL A 1 91 ? -0.450 -0.734 -13.544 1.00 94.44 91 VAL A N 1
ATOM 698 C CA . VAL A 1 91 ? -1.865 -0.376 -13.722 1.00 94.44 91 VAL A CA 1
ATOM 699 C C . VAL A 1 91 ? -2.762 -1.246 -12.844 1.00 94.44 91 VAL A C 1
ATOM 701 O O . VAL A 1 91 ? -3.714 -0.733 -12.267 1.00 94.44 91 VAL A O 1
ATOM 704 N N . ALA A 1 92 ? -2.468 -2.542 -12.711 1.00 95.50 92 ALA A N 1
ATOM 705 C CA . ALA A 1 92 ? -3.221 -3.424 -11.828 1.00 95.50 92 ALA A CA 1
ATOM 706 C C . ALA A 1 92 ? -3.087 -3.019 -10.353 1.00 95.50 92 ALA A C 1
ATOM 708 O O . ALA A 1 92 ? -4.096 -2.971 -9.654 1.00 95.50 92 ALA A O 1
ATOM 709 N N . ALA A 1 93 ? -1.887 -2.664 -9.888 1.00 97.56 93 ALA A N 1
ATOM 710 C CA . ALA A 1 93 ? -1.710 -2.154 -8.531 1.00 97.56 93 ALA A CA 1
ATOM 711 C C . ALA A 1 93 ? -2.479 -0.843 -8.314 1.00 97.56 93 ALA A C 1
ATOM 713 O O . ALA A 1 93 ? -3.246 -0.744 -7.362 1.00 97.56 93 ALA A O 1
ATOM 714 N N . ASN A 1 94 ? -2.361 0.117 -9.233 1.00 95.69 94 ASN A N 1
ATOM 715 C CA . ASN A 1 94 ? -3.054 1.400 -9.137 1.00 95.69 94 ASN A CA 1
ATOM 716 C C . ASN A 1 94 ? -4.581 1.271 -9.202 1.00 95.69 94 ASN A C 1
ATOM 718 O O . ASN A 1 94 ? -5.306 1.894 -8.435 1.00 95.69 94 ASN A O 1
ATOM 722 N N . ALA A 1 95 ? -5.102 0.448 -10.104 1.00 92.50 95 ALA A N 1
ATOM 723 C CA . ALA A 1 95 ? -6.543 0.317 -10.251 1.00 92.50 95 ALA A CA 1
ATOM 724 C C . ALA A 1 95 ? -7.190 -0.537 -9.149 1.00 92.50 95 ALA A C 1
ATOM 726 O O . ALA A 1 95 ? -8.372 -0.355 -8.873 1.00 92.50 95 ALA A O 1
ATOM 727 N N . ILE A 1 96 ? -6.451 -1.479 -8.552 1.00 95.38 96 ILE A N 1
ATOM 728 C CA . ILE A 1 96 ? -7.009 -2.459 -7.612 1.00 95.38 96 ILE A CA 1
ATOM 729 C C . ILE A 1 96 ? -6.506 -2.246 -6.189 1.00 95.38 96 ILE A C 1
ATOM 731 O O . ILE A 1 96 ? -7.309 -2.012 -5.292 1.00 95.38 96 ILE A O 1
ATOM 735 N N . LEU A 1 97 ? -5.192 -2.347 -5.976 1.00 97.62 97 LEU A N 1
ATOM 736 C CA . LEU A 1 97 ? -4.601 -2.317 -4.637 1.00 97.62 97 LEU A CA 1
ATOM 737 C C . LEU A 1 97 ? -4.692 -0.922 -4.033 1.00 97.62 97 LEU A C 1
ATOM 739 O O . LEU A 1 97 ? -5.164 -0.776 -2.914 1.00 97.62 97 LEU A O 1
ATOM 743 N N . ASP A 1 98 ? -4.325 0.097 -4.807 1.00 97.56 98 ASP A N 1
ATOM 744 C CA . ASP A 1 98 ? -4.405 1.495 -4.386 1.00 97.56 98 ASP A CA 1
ATOM 745 C C . ASP A 1 98 ? -5.841 1.856 -3.988 1.00 97.56 98 ASP A C 1
ATOM 747 O O . ASP A 1 98 ? -6.087 2.315 -2.880 1.00 97.56 98 ASP A O 1
ATOM 751 N N . THR A 1 99 ? -6.817 1.476 -4.826 1.00 94.50 99 THR A N 1
ATOM 752 C CA . THR A 1 99 ? -8.250 1.644 -4.529 1.00 94.50 99 THR A CA 1
ATOM 753 C C . THR A 1 99 ? -8.677 0.873 -3.276 1.00 94.50 99 THR A C 1
ATOM 755 O O . THR A 1 99 ? -9.443 1.398 -2.470 1.00 94.50 99 THR A O 1
ATOM 758 N N . ALA A 1 100 ? -8.190 -0.353 -3.068 1.00 96.81 100 ALA A N 1
ATOM 759 C CA . ALA A 1 100 ? -8.486 -1.116 -1.856 1.00 96.81 100 ALA A CA 1
ATOM 760 C C . ALA A 1 100 ? -7.942 -0.420 -0.596 1.00 96.81 100 ALA A C 1
ATOM 762 O O . ALA A 1 100 ? -8.634 -0.361 0.426 1.00 96.81 100 ALA A O 1
ATOM 763 N N . PHE A 1 101 ? -6.741 0.158 -0.677 1.00 97.94 101 PHE A N 1
ATOM 764 C CA . PHE A 1 101 ? -6.165 0.964 0.397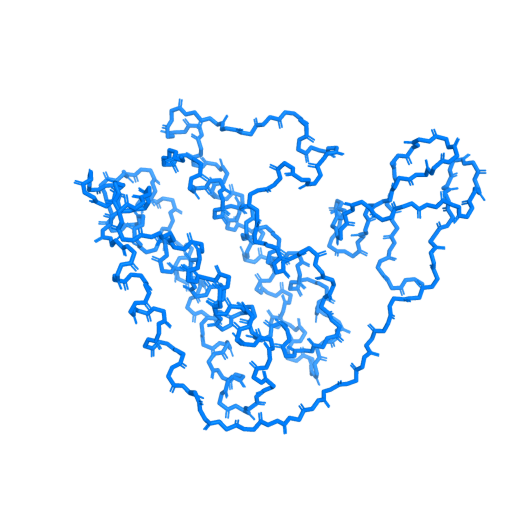 1.00 97.94 101 PHE A CA 1
ATOM 765 C C . PHE A 1 101 ? -6.989 2.230 0.630 1.00 97.94 101 PHE A C 1
ATOM 767 O O . PHE A 1 101 ? -7.337 2.502 1.780 1.00 97.94 101 PHE A O 1
ATOM 774 N N . THR A 1 102 ? -7.385 2.947 -0.430 1.00 95.31 102 THR A N 1
ATOM 775 C CA . THR A 1 102 ? -8.276 4.112 -0.337 1.00 95.31 102 THR A CA 1
ATOM 776 C C . THR A 1 102 ? -9.578 3.750 0.382 1.00 95.31 102 THR A C 1
ATOM 778 O O . THR A 1 102 ? -9.965 4.443 1.317 1.00 95.31 102 THR A O 1
ATOM 781 N N . VAL A 1 103 ? -10.222 2.632 0.026 1.00 95.00 103 VAL A N 1
ATOM 782 C CA . VAL A 1 103 ? -11.468 2.161 0.661 1.00 95.00 103 VAL A CA 1
ATOM 783 C C . VAL A 1 103 ? -11.273 1.885 2.158 1.00 95.00 103 VAL A C 1
ATOM 785 O O . VAL A 1 103 ? -12.125 2.250 2.969 1.00 95.00 103 VAL A O 1
ATOM 788 N N . MET A 1 104 ? -10.149 1.288 2.567 1.00 97.31 104 MET A N 1
ATOM 789 C CA . MET A 1 104 ? -9.852 1.121 3.999 1.00 97.31 104 MET A CA 1
ATOM 790 C C . MET A 1 104 ? -9.575 2.451 4.700 1.00 97.31 104 MET A C 1
ATOM 792 O O . MET A 1 104 ? -9.998 2.641 5.839 1.00 97.31 104 MET A O 1
ATOM 796 N N . ILE A 1 105 ? -8.903 3.391 4.035 1.00 96.81 105 ILE A N 1
ATOM 797 C CA . ILE A 1 105 ? -8.673 4.738 4.568 1.00 96.81 105 ILE A CA 1
ATOM 798 C C . ILE A 1 105 ? -10.009 5.475 4.743 1.00 96.81 105 ILE A C 1
ATOM 800 O O . ILE A 1 105 ? -10.229 6.086 5.789 1.00 96.81 105 ILE A O 1
ATOM 804 N N . GLU A 1 106 ? -10.935 5.368 3.789 1.00 94.31 106 GLU A N 1
ATOM 805 C CA . GLU A 1 106 ? -12.306 5.879 3.915 1.00 94.31 106 GLU A CA 1
ATOM 806 C C . GLU A 1 106 ? -13.029 5.245 5.109 1.00 94.31 106 GLU A C 1
ATOM 808 O O . GLU A 1 106 ? -13.658 5.959 5.895 1.00 94.31 106 GLU A O 1
ATOM 813 N N . ALA A 1 107 ? -12.879 3.928 5.307 1.00 96.19 107 ALA A N 1
ATOM 814 C CA . ALA A 1 107 ? -13.448 3.225 6.456 1.00 96.19 107 ALA A CA 1
ATOM 815 C C . ALA A 1 107 ? -12.910 3.760 7.793 1.00 96.19 107 ALA A C 1
ATOM 817 O O . ALA A 1 107 ? -13.674 3.912 8.748 1.00 96.19 107 ALA A O 1
ATOM 818 N N . CYS A 1 108 ? -11.614 4.076 7.859 1.00 97.44 108 CYS A N 1
ATOM 819 C CA . CYS A 1 108 ? -10.981 4.709 9.016 1.00 97.44 108 CYS A CA 1
ATOM 820 C C . CYS A 1 108 ? -11.490 6.142 9.238 1.00 97.44 108 CYS A C 1
ATOM 822 O O . CYS A 1 108 ? -11.804 6.517 10.367 1.00 97.44 108 CYS A O 1
ATOM 824 N N . VAL A 1 109 ? -11.596 6.948 8.174 1.00 94.31 109 VAL A N 1
ATOM 825 C CA . VAL A 1 109 ? -12.037 8.355 8.248 1.00 94.31 109 VAL A CA 1
ATOM 826 C C . VAL A 1 109 ? -13.504 8.482 8.655 1.00 94.31 109 VAL A C 1
ATOM 828 O O . VAL A 1 109 ? -13.869 9.444 9.330 1.00 94.31 109 VAL A O 1
ATOM 831 N N . ALA A 1 110 ? -14.346 7.535 8.251 1.00 92.44 110 ALA A N 1
ATOM 832 C CA . ALA A 1 110 ? -15.756 7.493 8.626 1.00 92.44 110 ALA A CA 1
ATOM 833 C C . ALA A 1 110 ? -16.028 6.659 9.897 1.00 92.44 110 ALA A C 1
ATOM 835 O O . ALA A 1 110 ? -17.164 6.632 10.370 1.00 92.44 110 ALA A O 1
ATOM 836 N N . GLY A 1 111 ? -15.016 5.981 10.447 1.00 95.50 111 GLY A N 1
ATOM 837 C CA . GLY A 1 111 ? -15.086 5.269 11.726 1.00 95.50 111 GLY A CA 1
ATOM 838 C C . GLY A 1 111 ? -15.034 6.210 12.933 1.00 95.50 111 GLY A C 1
ATOM 839 O O . GLY A 1 111 ? -15.084 7.425 12.786 1.00 95.50 111 GLY A O 1
ATOM 840 N N . SER A 1 112 ? -14.916 5.673 14.148 1.00 97.38 112 SER A N 1
ATOM 841 C CA . SER A 1 112 ? -15.011 6.443 15.403 1.00 97.38 112 SER A CA 1
ATOM 842 C C . SER A 1 112 ? -13.689 7.009 15.949 1.00 97.38 112 SER A C 1
ATOM 844 O O . SER A 1 112 ? -13.681 7.610 17.021 1.00 97.38 112 SER A O 1
ATOM 846 N N . VAL A 1 113 ? -12.559 6.825 15.257 1.00 97.81 113 VAL A N 1
ATOM 847 C CA . VAL A 1 113 ? -11.221 7.124 15.804 1.00 97.81 113 VAL A CA 1
ATOM 848 C C . VAL A 1 113 ? -10.701 8.482 15.332 1.00 97.81 113 VAL A C 1
ATOM 850 O O . VAL A 1 113 ? -10.172 8.614 14.228 1.00 97.81 113 VAL A O 1
ATOM 853 N N . GLU A 1 114 ? -10.813 9.495 16.195 1.00 96.75 114 GLU A N 1
ATOM 854 C CA . GLU A 1 114 ? -10.591 10.916 15.869 1.00 96.75 114 GLU A CA 1
ATOM 855 C C . GLU A 1 114 ? -9.251 11.221 15.186 1.00 96.75 114 GLU A C 1
ATOM 857 O O . GLU A 1 114 ? -9.212 11.979 14.213 1.00 96.75 114 GLU A O 1
ATOM 862 N N . VAL A 1 115 ? -8.146 10.618 15.647 1.00 96.81 115 VAL A N 1
ATOM 863 C CA . VAL A 1 115 ? -6.823 10.867 15.050 1.00 96.81 115 VAL A CA 1
ATOM 864 C C . VAL A 1 115 ? -6.773 10.454 13.577 1.00 96.81 115 VAL A C 1
ATOM 866 O O . VAL A 1 115 ? -6.212 11.184 12.758 1.00 96.81 115 VAL A O 1
ATOM 869 N N . LEU A 1 116 ? -7.420 9.339 13.223 1.00 97.00 116 LEU A N 1
ATOM 870 C CA . LEU A 1 116 ? -7.495 8.852 11.847 1.00 97.00 116 LEU A CA 1
ATOM 871 C C . LEU A 1 116 ? -8.432 9.727 11.015 1.00 97.00 116 LEU A C 1
ATOM 873 O O . LEU A 1 116 ? -8.071 10.131 9.910 1.00 97.00 116 LEU A O 1
ATOM 877 N N . GLN A 1 117 ? -9.584 10.114 11.571 1.00 93.31 117 GLN A N 1
ATOM 878 C CA . GLN A 1 117 ? -10.497 11.046 10.907 1.00 93.31 117 GLN A CA 1
ATOM 879 C C . GLN A 1 117 ? -9.813 12.370 10.550 1.00 93.31 117 GLN A C 1
ATOM 881 O O . GLN A 1 117 ? -10.040 12.921 9.477 1.00 93.31 117 GLN A O 1
ATOM 886 N N . HIS A 1 118 ? -8.992 12.919 11.447 1.00 90.44 118 HIS A N 1
ATOM 887 C CA . HIS A 1 118 ? -8.337 14.200 11.212 1.00 90.44 118 HIS A CA 1
ATOM 888 C C . HIS A 1 118 ? -7.168 14.079 10.228 1.00 90.44 118 HIS A C 1
ATOM 890 O O . HIS A 1 118 ? -7.090 14.849 9.270 1.00 90.44 118 HIS A O 1
ATOM 896 N N . ARG A 1 119 ? -6.271 13.108 10.445 1.00 94.94 119 ARG A N 1
ATOM 897 C CA . ARG A 1 119 ? -5.009 13.008 9.696 1.00 94.94 119 ARG A CA 1
ATOM 898 C C . ARG A 1 119 ? -5.178 12.443 8.288 1.00 94.94 119 ARG A C 1
ATOM 900 O O . ARG A 1 119 ? -4.414 12.821 7.405 1.00 94.94 119 ARG A O 1
ATOM 907 N N . LEU A 1 120 ? -6.178 11.590 8.053 1.00 93.94 120 LEU A N 1
ATOM 908 C CA . LEU A 1 120 ? -6.331 10.887 6.773 1.00 93.94 120 LEU A CA 1
ATOM 909 C C . LEU A 1 120 ? -7.283 11.580 5.780 1.00 93.94 120 LEU A C 1
ATOM 911 O O . LEU A 1 120 ? -7.329 11.206 4.615 1.00 93.94 120 LEU A O 1
ATOM 915 N N . ARG A 1 121 ? -8.012 12.635 6.169 1.00 84.62 121 ARG A N 1
ATOM 916 C CA . ARG A 1 121 ? -8.930 13.344 5.246 1.00 84.62 121 ARG A CA 1
ATOM 917 C C . ARG A 1 121 ? -8.236 13.951 4.029 1.00 84.62 121 ARG A C 1
ATOM 919 O O . ARG A 1 121 ? -8.788 13.907 2.935 1.00 84.62 121 ARG A O 1
ATOM 926 N N . LYS A 1 122 ? -7.049 14.539 4.214 1.00 80.19 122 LYS A N 1
ATOM 927 C CA . LYS A 1 122 ? -6.300 15.155 3.107 1.00 80.19 122 LYS A CA 1
ATOM 928 C C . LYS A 1 122 ? -5.852 14.100 2.090 1.00 80.19 122 LYS A C 1
ATOM 930 O O . LYS A 1 122 ? -5.967 14.340 0.896 1.00 80.19 122 LYS A O 1
ATOM 935 N N . MET A 1 123 ? -5.432 12.936 2.583 1.00 87.44 123 MET A N 1
ATOM 936 C CA . MET A 1 123 ? -5.014 11.789 1.775 1.00 87.44 123 MET A CA 1
ATOM 937 C C . MET A 1 123 ? -6.079 11.417 0.738 1.00 87.44 123 MET A C 1
ATOM 939 O O . MET A 1 123 ? -5.786 11.358 -0.448 1.00 87.44 123 MET A O 1
ATOM 943 N N . LEU A 1 124 ? -7.347 11.309 1.150 1.00 81.94 124 LEU A N 1
ATOM 944 C CA . LEU A 1 124 ? -8.459 10.965 0.251 1.00 81.94 124 LEU A CA 1
ATOM 945 C C . LEU A 1 124 ? -8.662 11.952 -0.914 1.00 81.94 124 LEU A C 1
ATOM 947 O O . LEU A 1 124 ? -9.183 11.577 -1.964 1.00 81.94 124 LEU A O 1
ATOM 951 N N . MET A 1 125 ? -8.258 13.217 -0.760 1.00 73.31 125 MET A N 1
ATOM 952 C CA . MET A 1 125 ? -8.339 14.196 -1.849 1.00 73.31 125 MET A CA 1
ATOM 953 C C . MET A 1 125 ? -7.293 13.937 -2.939 1.00 73.31 125 MET A C 1
ATOM 955 O O . MET A 1 125 ? -7.585 14.154 -4.117 1.00 73.31 125 MET A O 1
ATOM 959 N N . GLU A 1 126 ? -6.102 13.485 -2.545 1.00 81.94 126 GLU A N 1
ATOM 960 C CA . GLU A 1 126 ? -4.980 13.144 -3.430 1.00 81.94 126 GLU A CA 1
ATOM 961 C C . GLU A 1 126 ? -5.266 11.804 -4.144 1.00 81.94 126 GLU A C 1
ATOM 963 O O . GLU A 1 126 ? -5.214 11.730 -5.374 1.00 81.94 126 GLU A O 1
ATOM 968 N N . GLU A 1 127 ? -5.775 10.810 -3.407 1.00 87.00 127 GLU A N 1
ATOM 969 C CA . GLU A 1 127 ? -6.180 9.482 -3.911 1.00 87.00 127 GLU A CA 1
ATOM 970 C C . GLU A 1 127 ? -7.207 9.532 -5.054 1.00 87.00 127 GLU A C 1
ATOM 972 O O . GLU A 1 127 ? -7.256 8.656 -5.923 1.00 87.00 127 GLU A O 1
ATOM 977 N N . ARG A 1 128 ? -8.023 10.593 -5.123 1.00 77.69 128 ARG A N 1
ATOM 978 C CA . ARG A 1 128 ? -8.980 10.769 -6.224 1.00 77.69 128 ARG A CA 1
ATOM 979 C C . ARG A 1 128 ? -8.284 10.846 -7.586 1.00 77.69 128 ARG A C 1
ATOM 981 O O . ARG A 1 128 ? -8.855 10.396 -8.582 1.00 77.69 128 ARG A O 1
ATOM 988 N N . TYR A 1 129 ? -7.078 11.409 -7.655 1.00 78.25 129 TYR A N 1
ATOM 989 C CA . TYR A 1 129 ? -6.300 11.438 -8.895 1.00 78.25 129 TYR A CA 1
ATOM 990 C C . TYR A 1 129 ? -5.768 10.051 -9.258 1.00 78.25 129 TYR A C 1
ATOM 992 O O . TYR A 1 129 ? -5.878 9.658 -10.422 1.00 78.25 129 TYR A O 1
ATOM 1000 N N . HIS A 1 130 ? -5.292 9.284 -8.273 1.00 90.19 130 HIS A N 1
ATOM 1001 C CA . HIS A 1 130 ? -4.824 7.908 -8.465 1.00 90.19 130 HIS A CA 1
ATOM 1002 C C . HIS A 1 130 ? -5.944 7.033 -9.034 1.00 90.19 130 HIS A C 1
ATOM 1004 O O . HIS A 1 130 ? -5.749 6.321 -10.022 1.00 90.19 130 HIS A O 1
ATOM 1010 N N . PHE A 1 131 ? -7.148 7.167 -8.472 1.00 83.31 131 PHE A N 1
ATOM 1011 C CA . PHE A 1 131 ? -8.344 6.483 -8.949 1.00 83.31 131 PHE A CA 1
ATOM 1012 C C . PHE A 1 131 ? -8.661 6.812 -10.417 1.00 83.31 131 PHE A C 1
ATOM 1014 O O . PHE A 1 131 ? -8.907 5.920 -11.235 1.00 83.31 131 PHE A O 1
ATOM 1021 N N . LEU A 1 132 ? -8.662 8.100 -10.782 1.00 78.44 132 LEU A N 1
ATOM 1022 C CA . LEU A 1 132 ? -8.943 8.523 -12.157 1.00 78.44 132 LEU A CA 1
ATOM 1023 C C . LEU A 1 132 ? -7.892 8.001 -13.142 1.00 78.44 132 LEU A C 1
ATOM 1025 O O . LEU A 1 132 ? -8.261 7.586 -14.245 1.00 78.44 132 LEU A O 1
ATOM 1029 N N . HIS A 1 133 ? -6.621 7.994 -12.737 1.00 86.25 133 HIS A N 1
ATOM 1030 C CA . HIS A 1 133 ? -5.520 7.452 -13.522 1.00 86.25 133 HIS A CA 1
ATOM 1031 C C . HIS A 1 133 ? -5.705 5.948 -13.782 1.00 86.25 133 HIS A C 1
ATOM 1033 O O . HIS A 1 133 ? -5.779 5.535 -14.944 1.00 86.25 133 HIS A O 1
ATOM 1039 N N . GLY A 1 134 ? -5.897 5.143 -12.732 1.00 88.06 134 GLY A N 1
ATOM 1040 C CA . GLY A 1 134 ? -6.091 3.695 -12.852 1.00 88.06 134 GLY A CA 1
ATOM 1041 C C . GLY A 1 134 ? -7.308 3.345 -13.705 1.00 88.06 134 GLY A C 1
ATOM 1042 O O . GLY A 1 134 ? -7.225 2.538 -14.634 1.00 88.06 134 GLY A O 1
ATOM 1043 N N . ARG A 1 135 ? -8.430 4.044 -13.487 1.00 81.00 135 ARG A N 1
ATOM 1044 C CA . ARG A 1 135 ? -9.654 3.869 -14.282 1.00 81.00 135 ARG A CA 1
ATOM 1045 C C . ARG A 1 135 ? -9.456 4.207 -15.761 1.00 81.00 135 ARG A C 1
ATOM 1047 O O . ARG A 1 135 ? -10.056 3.557 -16.617 1.00 81.00 135 ARG A O 1
ATOM 1054 N N . SER A 1 136 ? -8.658 5.228 -16.073 1.00 77.81 136 SER A N 1
ATOM 1055 C CA . SER A 1 136 ? -8.338 5.590 -17.459 1.00 77.81 136 SER A CA 1
ATOM 1056 C C . SER A 1 136 ? -7.585 4.457 -18.159 1.00 77.81 136 SER A C 1
ATOM 1058 O O . SER A 1 136 ? -7.970 4.034 -19.248 1.00 77.81 136 SER A O 1
ATOM 1060 N N . TRP A 1 137 ? -6.580 3.884 -17.495 1.00 83.75 137 TRP A N 1
ATOM 1061 C CA . TRP A 1 137 ? -5.805 2.775 -18.047 1.00 83.75 137 TRP A CA 1
ATOM 1062 C C . TRP A 1 137 ? -6.603 1.479 -18.194 1.00 83.75 137 TRP A C 1
ATOM 1064 O O . TRP A 1 137 ? -6.453 0.795 -19.206 1.00 83.75 137 TRP A O 1
ATOM 1074 N N . LEU A 1 138 ? -7.507 1.170 -17.258 1.00 80.50 138 LEU A N 1
ATOM 1075 C CA . LEU A 1 138 ? -8.429 0.041 -17.416 1.00 80.50 138 LEU A CA 1
ATOM 1076 C C . LEU A 1 138 ? -9.295 0.177 -18.677 1.00 80.50 138 LEU A C 1
ATOM 1078 O O . LEU A 1 138 ? -9.502 -0.801 -19.394 1.00 80.50 138 LEU A O 1
ATOM 1082 N N . ARG A 1 139 ? -9.771 1.392 -18.990 1.00 72.75 139 ARG A N 1
ATOM 1083 C CA . ARG A 1 139 ? -10.570 1.653 -20.203 1.00 72.75 139 ARG A CA 1
ATOM 1084 C C . ARG A 1 139 ? -9.776 1.453 -21.492 1.00 72.75 139 ARG A C 1
ATOM 1086 O O . ARG A 1 139 ? -10.364 1.044 -22.491 1.00 72.75 139 ARG A O 1
ATOM 1093 N N . SER A 1 140 ? -8.473 1.720 -21.466 1.00 70.50 140 SER A N 1
ATOM 1094 C CA . SER A 1 140 ? -7.571 1.500 -22.603 1.00 70.50 140 SER A CA 1
ATOM 1095 C C . SER A 1 140 ? -7.298 0.015 -22.882 1.00 70.50 140 SER A C 1
ATOM 1097 O O . SER A 1 140 ? -6.895 -0.327 -23.991 1.00 70.50 140 SER A O 1
ATOM 1099 N N . GLY A 1 141 ? -7.570 -0.863 -21.909 1.00 72.88 141 GLY A N 1
ATOM 1100 C CA . GLY A 1 141 ? -7.371 -2.307 -21.997 1.00 72.88 141 GLY A CA 1
ATOM 1101 C C . GLY A 1 141 ? -5.969 -2.731 -21.562 1.00 72.88 141 GLY A C 1
ATOM 1102 O O . GLY A 1 141 ? -4.968 -2.298 -22.131 1.00 72.88 141 GLY A O 1
ATOM 1103 N N . ILE A 1 142 ? -5.904 -3.607 -20.558 1.00 79.25 142 ILE A N 1
ATOM 1104 C CA . ILE A 1 142 ? -4.662 -4.209 -20.058 1.00 79.25 142 ILE A CA 1
ATOM 1105 C C . ILE A 1 142 ? -4.831 -5.711 -19.822 1.00 79.25 142 ILE A C 1
ATOM 1107 O O . ILE A 1 142 ? -5.952 -6.211 -19.710 1.00 79.25 142 ILE A O 1
ATOM 1111 N N . ASP A 1 143 ? -3.710 -6.425 -19.714 1.00 82.31 143 ASP A N 1
ATOM 1112 C CA . ASP A 1 143 ? -3.708 -7.855 -19.417 1.00 82.31 143 ASP A CA 1
ATOM 1113 C C . ASP A 1 143 ? -4.447 -8.177 -18.110 1.00 82.31 143 ASP A C 1
ATOM 1115 O O . ASP A 1 143 ? -4.213 -7.583 -17.056 1.00 82.31 143 ASP A O 1
ATOM 1119 N N . SER A 1 144 ? -5.312 -9.191 -18.164 1.00 84.56 144 SER A N 1
ATOM 1120 C CA . SER A 1 144 ? -6.141 -9.591 -17.025 1.00 84.56 144 SER A CA 1
ATOM 1121 C C . SER A 1 144 ? -5.376 -10.342 -15.934 1.00 84.56 144 SER A C 1
ATOM 1123 O O . SER A 1 144 ? -5.872 -10.453 -14.819 1.00 84.56 144 SER A O 1
ATOM 1125 N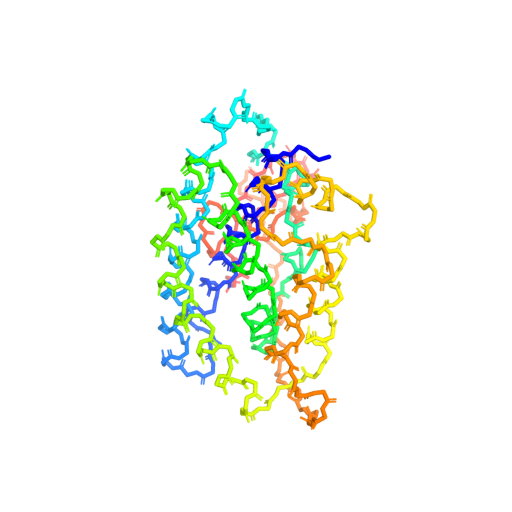 N . ALA A 1 145 ? -4.200 -10.906 -16.231 1.00 91.12 145 ALA A N 1
ATOM 1126 C CA . ALA A 1 145 ? -3.462 -11.720 -15.263 1.00 91.12 145 ALA A CA 1
ATOM 1127 C C . ALA A 1 145 ? -2.948 -10.895 -14.062 1.00 91.12 145 ALA A C 1
ATOM 1129 O O . ALA A 1 145 ? -3.280 -11.270 -12.935 1.00 91.12 145 ALA A O 1
ATOM 1130 N N . PRO A 1 146 ? -2.253 -9.751 -14.251 1.00 92.25 146 PRO A N 1
ATOM 1131 C CA . PRO A 1 146 ? -1.913 -8.857 -13.141 1.00 92.25 146 PRO A CA 1
ATOM 1132 C C . PRO A 1 146 ? -3.141 -8.350 -12.376 1.00 92.25 146 PRO A C 1
ATOM 1134 O O . PRO A 1 146 ? -3.124 -8.321 -11.150 1.00 92.25 146 PRO A O 1
ATOM 1137 N N . LEU A 1 147 ? -4.235 -8.033 -13.083 1.00 91.06 147 LEU A N 1
ATOM 1138 C CA . LEU A 1 147 ? -5.489 -7.598 -12.457 1.00 91.06 147 LEU A CA 1
ATOM 1139 C C . LEU A 1 147 ? -6.091 -8.660 -11.541 1.00 91.06 147 LEU A C 1
ATOM 1141 O O . LEU A 1 147 ? -6.489 -8.350 -10.424 1.00 91.06 147 LEU A O 1
ATOM 1145 N N . ASN A 1 148 ? -6.148 -9.911 -11.997 1.00 91.44 148 ASN A N 1
ATOM 1146 C CA . ASN A 1 148 ? -6.681 -11.011 -11.201 1.00 91.44 148 ASN A CA 1
ATOM 1147 C C . ASN A 1 148 ? -5.826 -11.269 -9.957 1.00 91.44 148 ASN A C 1
ATOM 1149 O O . ASN A 1 148 ? -6.385 -11.510 -8.891 1.00 91.44 148 ASN A O 1
ATOM 1153 N N . ARG A 1 149 ? -4.493 -11.183 -10.082 1.00 94.31 149 ARG A N 1
ATOM 1154 C CA . ARG A 1 149 ? -3.583 -11.317 -8.939 1.00 94.31 149 ARG A CA 1
ATOM 1155 C C . ARG A 1 149 ? -3.809 -10.193 -7.927 1.00 94.31 149 ARG A C 1
ATOM 1157 O O . ARG A 1 149 ? -4.052 -10.478 -6.763 1.00 94.31 149 ARG A O 1
ATOM 1164 N N . ALA A 1 150 ? -3.795 -8.938 -8.375 1.00 95.50 150 ALA A N 1
ATOM 1165 C CA . ALA A 1 150 ? -4.040 -7.786 -7.509 1.00 95.50 150 ALA A CA 1
ATOM 1166 C C . ALA A 1 150 ? -5.423 -7.860 -6.835 1.00 95.50 150 ALA A C 1
ATOM 1168 O O . ALA A 1 150 ? -5.570 -7.555 -5.656 1.00 95.50 150 ALA A O 1
ATOM 1169 N N . TRP A 1 151 ? -6.441 -8.323 -7.565 1.00 93.88 151 TRP A N 1
ATOM 1170 C CA . TRP A 1 151 ? -7.781 -8.527 -7.019 1.00 93.88 151 TRP A CA 1
ATOM 1171 C C . TRP A 1 151 ? -7.803 -9.582 -5.916 1.00 93.88 151 TRP A C 1
ATOM 1173 O O . TRP A 1 151 ? -8.421 -9.362 -4.878 1.00 93.88 151 TRP A O 1
ATOM 1183 N N . GLN A 1 152 ? -7.137 -10.717 -6.124 1.00 94.50 152 GLN A N 1
ATOM 1184 C CA . GLN A 1 152 ? -7.055 -11.767 -5.115 1.00 94.50 152 GLN A CA 1
ATOM 1185 C C . GLN A 1 152 ? -6.396 -11.249 -3.829 1.00 94.50 152 GLN A C 1
ATOM 1187 O O . GLN A 1 152 ? -6.992 -11.368 -2.761 1.00 94.50 152 GLN A O 1
ATOM 1192 N N . GLU A 1 153 ? -5.243 -10.593 -3.958 1.00 96.19 153 GLU A N 1
ATOM 1193 C CA . GLU A 1 153 ? -4.507 -9.988 -2.839 1.00 96.19 153 GLU A CA 1
ATOM 1194 C C . GLU A 1 153 ? -5.385 -8.990 -2.064 1.00 96.19 153 GLU A C 1
ATOM 1196 O O . GLU A 1 153 ? -5.472 -9.061 -0.841 1.00 96.19 153 GLU A O 1
ATOM 1201 N N . ALA A 1 154 ? -6.126 -8.112 -2.754 1.00 95.44 154 ALA A N 1
ATOM 1202 C CA . ALA A 1 154 ? -7.030 -7.158 -2.105 1.00 95.44 154 ALA A CA 1
ATOM 1203 C C . ALA A 1 154 ? -8.166 -7.844 -1.319 1.00 95.44 154 ALA A C 1
ATOM 1205 O O . ALA A 1 154 ? -8.484 -7.452 -0.195 1.00 95.44 154 ALA A O 1
ATOM 1206 N N . ILE A 1 155 ? -8.792 -8.880 -1.890 1.00 93.44 155 ILE A N 1
ATOM 1207 C CA . ILE A 1 155 ? -9.902 -9.608 -1.252 1.00 93.44 155 ILE A CA 1
ATOM 1208 C C . ILE A 1 155 ? -9.452 -10.375 -0.007 1.00 93.44 155 ILE A C 1
ATOM 1210 O O . ILE A 1 155 ? -10.211 -10.442 0.973 1.00 93.44 155 ILE A O 1
ATOM 1214 N N . GLU A 1 156 ? -8.259 -10.962 -0.071 1.00 94.69 156 GLU A N 1
ATOM 1215 C CA . GLU A 1 156 ? -7.613 -11.653 1.042 1.00 94.69 156 GLU A CA 1
ATOM 1216 C C . GLU A 1 156 ? -7.216 -10.652 2.132 1.00 94.69 156 GLU A C 1
ATOM 1218 O O . GLU A 1 156 ? -7.544 -10.867 3.299 1.00 94.69 156 GLU A O 1
ATOM 1223 N N . TRP A 1 157 ? -6.645 -9.508 1.748 1.00 96.44 157 TRP A N 1
ATOM 1224 C CA . TRP A 1 157 ? -6.237 -8.445 2.666 1.00 96.44 157 TRP A CA 1
ATOM 1225 C C . TRP A 1 157 ? -7.394 -7.809 3.442 1.00 96.44 157 TRP A C 1
ATOM 1227 O O . TRP A 1 157 ? -7.261 -7.552 4.637 1.00 96.44 157 TRP A O 1
ATOM 1237 N N . PHE A 1 158 ? -8.571 -7.625 2.826 1.00 95.56 158 PHE A N 1
ATOM 1238 C CA . PHE A 1 158 ? -9.762 -7.178 3.567 1.00 95.56 158 PHE A CA 1
ATOM 1239 C C . PHE A 1 158 ? -10.163 -8.141 4.700 1.00 95.56 158 PHE A C 1
ATOM 1241 O O . PHE A 1 158 ? -10.827 -7.727 5.657 1.00 95.56 158 PHE A O 1
ATOM 1248 N N . GLY A 1 159 ? -9.754 -9.410 4.612 1.00 93.44 159 GLY A N 1
ATOM 1249 C CA . GLY A 1 159 ? -9.991 -10.435 5.622 1.00 93.44 159 GLY A CA 1
ATOM 1250 C C . GLY A 1 159 ? -11.368 -11.104 5.521 1.00 93.44 159 GLY A C 1
ATOM 1251 O O . GLY A 1 159 ? -12.261 -10.645 4.805 1.00 93.44 159 GLY A O 1
ATOM 1252 N N . PRO A 1 160 ? -11.578 -12.245 6.194 1.00 94.56 160 PRO A N 1
ATOM 1253 C CA . PRO A 1 160 ? -12.833 -12.993 6.128 1.00 94.56 160 PRO A CA 1
ATOM 1254 C C . PRO A 1 160 ? -13.989 -12.257 6.845 1.00 94.56 160 PRO A C 1
ATOM 1256 O O . PRO A 1 160 ? -13.737 -11.364 7.654 1.00 94.56 160 PRO A O 1
ATOM 1259 N N . PRO A 1 161 ? -15.266 -12.612 6.582 1.00 91.94 161 PRO A N 1
ATOM 1260 C CA . PRO A 1 161 ? -16.440 -11.939 7.166 1.00 91.94 161 PRO A CA 1
ATOM 1261 C C . PRO A 1 161 ? -16.497 -11.918 8.702 1.00 91.94 161 PRO A C 1
ATOM 1263 O O . PRO A 1 161 ? -17.138 -11.051 9.290 1.00 91.94 161 PRO A O 1
ATOM 1266 N N . ASP A 1 162 ? -15.840 -12.868 9.356 1.00 92.81 162 ASP A N 1
ATOM 1267 C CA . ASP A 1 162 ? -15.723 -13.017 10.807 1.00 92.81 162 ASP A CA 1
ATOM 1268 C C . ASP A 1 162 ? -14.336 -12.620 11.343 1.00 92.81 162 ASP A C 1
ATOM 1270 O O . ASP A 1 162 ? -14.087 -12.712 12.545 1.00 92.81 162 ASP A O 1
ATOM 1274 N N . GLY A 1 163 ? -13.462 -12.117 10.470 1.00 93.38 163 GLY A N 1
ATOM 1275 C CA . GLY A 1 163 ? -12.093 -11.748 10.792 1.00 93.38 163 GLY A CA 1
ATOM 1276 C C . GLY A 1 163 ? -11.944 -10.444 11.575 1.00 93.38 163 GLY A C 1
ATOM 1277 O O . GLY A 1 163 ? -12.871 -9.862 12.151 1.00 93.38 163 GLY A O 1
ATOM 1278 N N . GLU A 1 164 ? -10.714 -9.954 11.585 1.00 93.00 164 GLU A N 1
ATOM 1279 C CA . GLU A 1 164 ? -10.293 -8.844 12.437 1.00 93.00 164 GLU A CA 1
ATOM 1280 C C . GLU A 1 164 ? -10.860 -7.508 11.954 1.00 93.00 164 GLU A C 1
ATOM 1282 O O . GLU A 1 164 ? -11.406 -6.754 12.758 1.00 93.00 164 GLU A O 1
ATOM 1287 N N . THR A 1 165 ? -10.869 -7.266 10.641 1.00 95.50 165 THR A N 1
ATOM 1288 C CA . THR A 1 165 ? -11.555 -6.120 10.022 1.00 95.50 165 THR A CA 1
ATOM 1289 C C . THR A 1 165 ? -13.040 -6.083 10.398 1.00 95.50 165 THR A C 1
ATOM 1291 O O . THR A 1 165 ? -13.564 -5.029 10.756 1.00 95.50 165 THR A O 1
ATOM 1294 N N . ALA A 1 166 ? -13.720 -7.237 10.417 1.00 96.38 166 ALA A N 1
ATOM 1295 C CA . ALA A 1 166 ? -15.115 -7.319 10.853 1.00 96.38 166 ALA A CA 1
ATOM 1296 C C . ALA A 1 166 ? -15.275 -7.000 12.347 1.00 96.38 166 ALA A C 1
ATOM 1298 O O . ALA A 1 166 ? -16.256 -6.381 12.757 1.00 96.38 166 ALA A O 1
ATOM 1299 N N . THR A 1 167 ? -14.302 -7.387 13.172 1.00 97.19 167 THR A N 1
ATOM 1300 C CA . THR A 1 167 ? -14.272 -7.031 14.596 1.00 97.19 167 THR A CA 1
ATOM 1301 C C . THR A 1 167 ? -14.081 -5.527 14.799 1.00 97.19 167 THR A C 1
ATOM 1303 O O . THR A 1 167 ? -14.822 -4.927 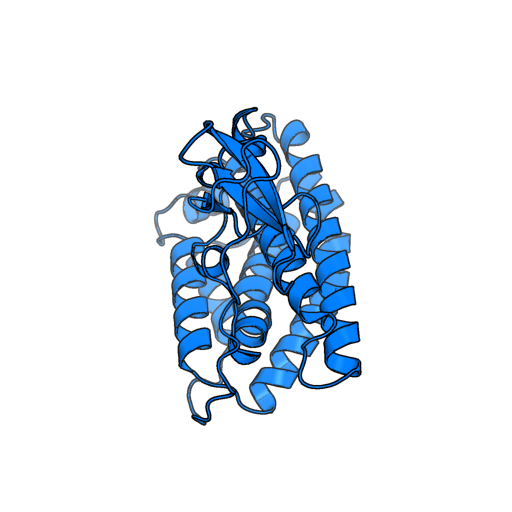15.576 1.00 97.19 167 THR A O 1
ATOM 1306 N N . LEU A 1 168 ? -13.148 -4.899 14.078 1.00 97.25 168 LEU A N 1
ATOM 1307 C CA . LEU A 1 168 ? -12.931 -3.448 14.114 1.00 97.25 168 LEU A CA 1
ATOM 1308 C C . LEU A 1 168 ? -14.172 -2.674 13.647 1.00 97.25 168 LEU A C 1
ATOM 1310 O O . LEU A 1 168 ? -14.526 -1.662 14.254 1.00 97.25 168 LEU A O 1
ATOM 1314 N N . HIS A 1 169 ? -14.869 -3.186 12.631 1.00 97.50 169 HIS A N 1
ATOM 1315 C CA . HIS A 1 169 ? -16.144 -2.639 12.181 1.00 97.50 169 HIS A CA 1
ATOM 1316 C C . HIS A 1 169 ? -17.238 -2.734 13.256 1.00 97.50 169 HIS A C 1
ATOM 1318 O O . HIS A 1 169 ? -17.857 -1.727 13.589 1.00 97.50 169 HIS A O 1
ATOM 1324 N N . ARG A 1 170 ? -17.426 -3.902 13.891 1.00 97.19 170 ARG A N 1
ATOM 1325 C CA . ARG A 1 170 ? -18.388 -4.065 15.004 1.00 97.19 170 ARG A CA 1
ATOM 1326 C C . ARG A 1 170 ? -18.093 -3.151 16.196 1.00 97.19 170 ARG A C 1
ATOM 1328 O O . ARG A 1 170 ? -19.011 -2.759 16.906 1.00 97.19 170 ARG A O 1
ATOM 1335 N N . GLN A 1 171 ? -16.823 -2.814 16.420 1.00 97.06 171 GLN A N 1
ATOM 1336 C CA . GLN A 1 171 ? -16.393 -1.855 17.445 1.00 97.06 171 GLN A CA 1
ATOM 1337 C C . GLN A 1 171 ? -16.603 -0.385 17.030 1.00 97.06 171 GLN A C 1
ATOM 1339 O O . GLN A 1 171 ? -16.274 0.515 17.799 1.00 97.06 171 GLN A O 1
ATOM 1344 N N . GLY A 1 172 ? -17.089 -0.122 15.813 1.00 97.31 172 GLY A N 1
ATOM 1345 C CA . GLY A 1 172 ? -17.261 1.217 15.249 1.00 97.31 172 GLY A CA 1
ATOM 1346 C C . GLY A 1 172 ? -15.957 1.905 14.838 1.00 97.31 172 GLY A C 1
ATOM 1347 O O . GLY A 1 172 ? -15.996 3.036 14.362 1.00 97.31 172 GLY A O 1
ATOM 1348 N N . LYS A 1 173 ? -14.799 1.246 14.991 1.00 97.25 173 LYS A N 1
ATOM 1349 C CA . LYS A 1 173 ? -13.488 1.811 14.625 1.00 97.25 173 LYS A CA 1
ATOM 1350 C C . LYS A 1 173 ? -13.334 1.969 13.115 1.00 97.25 173 LYS A C 1
ATOM 1352 O O . LYS A 1 173 ? -12.629 2.869 12.675 1.00 97.25 173 LYS A O 1
ATOM 1357 N N . LEU A 1 174 ? -14.012 1.114 12.350 1.00 97.50 174 LEU A N 1
ATOM 1358 C CA . LEU A 1 174 ? -14.176 1.217 10.903 1.00 97.50 174 LEU A CA 1
ATOM 1359 C C . LEU A 1 174 ? -15.662 1.370 10.576 1.00 97.50 174 LEU A C 1
ATOM 1361 O O . LEU A 1 174 ? -16.494 0.651 11.132 1.00 97.50 174 LEU A O 1
ATOM 1365 N N . SER A 1 175 ? -16.005 2.247 9.637 1.00 96.25 175 SER A N 1
ATOM 1366 C CA . SER A 1 175 ? -17.392 2.377 9.165 1.00 96.25 175 SER A CA 1
ATOM 1367 C C . SER A 1 175 ? -17.847 1.228 8.261 1.00 96.25 175 SER A C 1
ATOM 1369 O O . SER A 1 175 ? -19.046 1.052 8.069 1.00 96.25 175 SER A O 1
ATOM 1371 N N . MET A 1 176 ? -16.909 0.444 7.724 1.00 94.81 176 MET A N 1
ATOM 1372 C CA . MET A 1 176 ? -17.162 -0.631 6.764 1.00 94.81 176 MET A CA 1
ATOM 1373 C C . MET A 1 176 ? -16.528 -1.939 7.233 1.00 94.81 176 MET A C 1
ATOM 1375 O O . MET A 1 176 ? -15.401 -1.941 7.735 1.00 94.81 176 MET A O 1
ATOM 1379 N N . GLY A 1 177 ? -17.249 -3.047 7.061 1.00 93.50 177 GLY A N 1
ATOM 1380 C CA . GLY A 1 177 ? -16.729 -4.393 7.252 1.00 93.50 177 GLY A CA 1
ATOM 1381 C C . GLY A 1 177 ? -16.200 -5.000 5.946 1.00 93.50 177 GLY A C 1
ATOM 1382 O O . GLY A 1 177 ? -16.266 -4.379 4.883 1.00 93.50 177 GLY A O 1
ATOM 1383 N N . PRO A 1 178 ? -15.696 -6.247 5.991 1.00 91.44 178 PRO A N 1
ATOM 1384 C CA . PRO A 1 178 ? -15.151 -6.925 4.815 1.00 91.44 178 PRO A CA 1
ATOM 1385 C C . PRO A 1 178 ? -16.135 -7.081 3.650 1.00 91.44 178 PRO A C 1
ATOM 1387 O O . PRO A 1 178 ? -15.717 -7.187 2.503 1.00 91.44 178 PRO A O 1
ATOM 1390 N N . GLY A 1 179 ? -17.444 -7.156 3.908 1.00 89.31 179 GLY A N 1
ATOM 1391 C CA . GLY A 1 179 ? -18.443 -7.277 2.842 1.00 89.31 179 GLY A CA 1
ATOM 1392 C C . GLY A 1 179 ? -18.578 -5.983 2.040 1.00 89.31 179 GLY A C 1
ATOM 1393 O O . GLY A 1 179 ? -18.555 -6.002 0.805 1.00 89.31 179 GLY A O 1
ATOM 1394 N N . GLU A 1 180 ? -18.675 -4.857 2.743 1.00 89.56 180 GLU A N 1
ATOM 1395 C CA . GLU A 1 180 ? -18.800 -3.524 2.163 1.00 89.56 180 GLU A CA 1
ATOM 1396 C C . GLU A 1 180 ? -17.532 -3.121 1.410 1.00 89.56 180 GLU A C 1
ATOM 1398 O O . GLU A 1 180 ? -17.622 -2.688 0.260 1.00 89.56 180 GLU A O 1
ATOM 1403 N N . THR A 1 181 ? -16.350 -3.333 2.001 1.00 88.19 181 THR A N 1
ATOM 1404 C CA . THR A 1 181 ? -15.072 -2.961 1.371 1.00 88.19 181 THR A CA 1
ATOM 1405 C C . THR A 1 181 ? -14.824 -3.736 0.077 1.00 88.19 181 THR A C 1
ATOM 1407 O O . THR A 1 181 ? -14.423 -3.151 -0.933 1.00 88.19 181 THR A O 1
ATOM 1410 N N . ARG A 1 182 ? -15.157 -5.035 0.053 1.00 88.81 182 ARG A N 1
ATOM 1411 C CA . ARG A 1 182 ? -15.112 -5.863 -1.163 1.00 88.81 182 ARG A CA 1
ATOM 1412 C C . ARG A 1 182 ? -16.100 -5.397 -2.221 1.00 88.81 182 ARG A C 1
ATOM 1414 O O . ARG A 1 182 ? -15.750 -5.362 -3.397 1.00 88.81 182 ARG A O 1
ATOM 1421 N N . THR A 1 183 ? -17.322 -5.055 -1.817 1.00 84.69 183 THR A N 1
ATOM 1422 C CA . THR A 1 183 ? -18.376 -4.622 -2.744 1.00 84.69 183 THR A CA 1
ATOM 1423 C C . THR A 1 183 ? -18.017 -3.293 -3.395 1.00 84.69 183 THR A C 1
ATOM 1425 O O . THR A 1 183 ? -18.079 -3.183 -4.617 1.00 84.69 183 THR A O 1
ATOM 1428 N N . LEU A 1 184 ? -17.578 -2.307 -2.609 1.00 80.75 184 LEU A N 1
ATOM 1429 C CA . LEU A 1 184 ? -17.138 -1.018 -3.141 1.00 80.75 184 LEU A CA 1
ATOM 1430 C C . LEU A 1 184 ? -15.947 -1.188 -4.079 1.00 80.75 184 LEU A C 1
ATOM 1432 O O . LEU A 1 184 ? -16.002 -0.717 -5.212 1.00 80.75 184 LEU A O 1
ATOM 1436 N N . SER A 1 185 ? -14.938 -1.960 -3.667 1.00 79.31 185 SER A N 1
ATOM 1437 C CA . SER A 1 185 ? -13.793 -2.287 -4.524 1.00 79.31 185 SER A CA 1
ATOM 1438 C C . SER A 1 185 ? -14.228 -2.970 -5.826 1.00 79.31 185 SER A C 1
ATOM 1440 O O . SER A 1 185 ? -13.718 -2.639 -6.888 1.00 79.31 185 SER A O 1
ATOM 1442 N N . ALA A 1 186 ? -15.213 -3.874 -5.790 1.00 75.25 186 ALA A N 1
ATOM 1443 C CA . ALA A 1 186 ? -15.714 -4.565 -6.982 1.00 75.25 186 ALA A CA 1
ATOM 1444 C C . ALA A 1 186 ? -16.461 -3.632 -7.938 1.00 75.25 186 ALA A C 1
ATOM 1446 O O . ALA A 1 186 ? -16.265 -3.723 -9.149 1.00 75.25 186 ALA A O 1
ATOM 1447 N N . CYS A 1 187 ? -17.281 -2.719 -7.410 1.00 65.38 187 CYS A N 1
ATOM 1448 C CA . CYS A 1 187 ? -17.980 -1.707 -8.204 1.00 65.38 187 CYS A CA 1
ATOM 1449 C C . CYS A 1 187 ? -17.007 -0.817 -8.991 1.00 65.38 187 CYS A C 1
ATOM 1451 O O . CYS A 1 187 ? -17.351 -0.329 -10.067 1.00 65.38 187 CYS A O 1
ATOM 1453 N N . PHE A 1 188 ? -15.781 -0.629 -8.495 1.00 61.47 188 PHE A N 1
ATOM 1454 C CA . PHE A 1 188 ? -14.741 0.105 -9.216 1.00 61.47 188 PHE A CA 1
ATOM 1455 C C . PHE A 1 188 ? -14.091 -0.705 -10.348 1.00 61.47 188 PHE A C 1
ATOM 1457 O O . PHE A 1 188 ? -13.598 -0.120 -11.313 1.00 61.47 188 PHE A O 1
ATOM 1464 N N . VAL A 1 189 ? -14.137 -2.037 -10.265 1.00 58.59 189 VAL A N 1
ATOM 1465 C CA . VAL A 1 189 ? -13.417 -2.984 -11.136 1.00 58.59 189 VAL A CA 1
ATOM 1466 C C . VAL A 1 189 ? -14.361 -3.695 -12.116 1.00 58.59 189 VAL A C 1
ATOM 1468 O O . VAL A 1 189 ? -13.974 -4.684 -12.737 1.00 58.59 189 VAL A O 1
ATOM 1471 N N . ASP A 1 190 ? -15.598 -3.218 -12.302 1.00 55.34 190 ASP A N 1
ATOM 1472 C CA . ASP A 1 190 ? -16.604 -3.849 -13.174 1.00 55.34 190 ASP A CA 1
ATOM 1473 C C . ASP A 1 190 ? -16.265 -3.732 -14.684 1.00 55.34 190 ASP A C 1
ATOM 1475 O O . ASP A 1 190 ? -16.874 -3.006 -15.467 1.00 55.34 190 ASP A O 1
ATOM 1479 N N . TRP A 1 191 ? -15.214 -4.453 -15.085 1.00 47.62 191 TRP A N 1
ATOM 1480 C CA . TRP A 1 191 ? -14.636 -4.576 -16.423 1.00 47.62 191 TRP A CA 1
ATOM 1481 C C . TRP A 1 191 ? -14.198 -6.028 -16.695 1.00 47.62 191 TRP A C 1
ATOM 1483 O O . TRP A 1 191 ? -13.340 -6.297 -17.527 1.00 47.62 191 TRP A O 1
ATOM 1493 N N . ARG A 1 192 ? -14.787 -7.031 -16.027 1.00 48.97 192 ARG A N 1
ATOM 1494 C CA . ARG A 1 192 ? -14.351 -8.448 -16.091 1.00 48.97 192 ARG A CA 1
ATOM 1495 C C . ARG A 1 192 ? -14.338 -9.121 -17.482 1.00 48.97 192 ARG A C 1
ATOM 1497 O O . ARG A 1 192 ? -14.111 -10.326 -17.561 1.00 48.97 192 ARG A O 1
ATOM 1504 N N . ARG A 1 193 ? -14.550 -8.411 -18.596 1.00 43.66 193 ARG A N 1
ATOM 1505 C CA . ARG A 1 193 ? -14.396 -8.941 -19.958 1.00 43.66 193 ARG A CA 1
ATOM 1506 C C . ARG A 1 193 ? -13.901 -7.871 -20.939 1.00 43.66 193 ARG A C 1
ATOM 1508 O O . ARG A 1 193 ? -14.735 -7.201 -21.541 1.00 43.66 193 ARG A O 1
ATOM 1515 N N . ARG A 1 194 ? -12.585 -7.811 -21.205 1.00 36.00 194 ARG A N 1
ATOM 1516 C CA . ARG A 1 194 ? -11.991 -7.863 -22.569 1.00 36.00 194 ARG A CA 1
ATOM 1517 C C . ARG A 1 194 ? -10.486 -7.568 -22.601 1.00 36.00 194 ARG A C 1
ATOM 1519 O O . ARG A 1 194 ? -10.035 -6.527 -22.185 1.00 36.00 194 ARG A O 1
ATOM 1526 N N . SER A 1 195 ? -9.783 -8.392 -23.366 1.00 40.38 195 SER A N 1
ATOM 1527 C CA . SER A 1 195 ? -8.485 -8.130 -24.000 1.00 40.38 195 SER A CA 1
ATOM 1528 C C . SER A 1 195 ? -7.230 -8.578 -23.247 1.00 40.38 195 SER A C 1
ATOM 1530 O O . SER A 1 195 ? -6.857 -8.101 -22.185 1.00 40.38 195 SER A O 1
ATOM 1532 N N . THR A 1 196 ? -6.601 -9.545 -23.902 1.00 40.66 196 THR A N 1
ATOM 1533 C CA . THR A 1 196 ? -5.222 -9.992 -23.801 1.00 40.66 196 THR A CA 1
ATOM 1534 C C . THR A 1 196 ? -4.377 -9.167 -24.768 1.00 40.66 196 THR A C 1
ATOM 1536 O O . THR A 1 196 ? -4.699 -9.147 -25.963 1.00 40.66 196 THR A O 1
ATOM 1539 N N . ARG A 1 197 ? -3.280 -8.569 -24.303 1.00 41.59 197 ARG A N 1
ATOM 1540 C CA . ARG A 1 197 ? -2.072 -8.315 -25.100 1.00 41.59 197 ARG A CA 1
ATOM 1541 C C . ARG A 1 197 ? -0.912 -7.900 -24.188 1.00 41.59 197 ARG A C 1
ATOM 1543 O O . ARG A 1 197 ? -0.960 -6.888 -23.499 1.00 41.59 197 ARG A O 1
ATOM 1550 N N . ARG A 1 198 ? 0.160 -8.678 -24.320 1.00 36.25 198 ARG A N 1
ATOM 1551 C CA . ARG A 1 198 ? 1.393 -8.677 -23.530 1.00 36.25 198 ARG A CA 1
ATOM 1552 C C . ARG A 1 198 ? 2.358 -7.547 -23.930 1.00 36.25 198 ARG A C 1
ATOM 1554 O O . ARG A 1 198 ? 2.696 -7.484 -25.116 1.00 36.25 198 ARG A O 1
ATOM 1561 N N . PRO A 1 199 ? 2.887 -6.730 -22.999 1.00 33.91 199 PRO A N 1
ATOM 1562 C CA . PRO A 1 199 ? 4.065 -5.893 -23.235 1.00 33.91 199 PRO A CA 1
ATOM 1563 C C . PRO A 1 199 ? 5.380 -6.642 -22.921 1.00 33.91 199 PRO A C 1
ATOM 1565 O O . PRO A 1 199 ? 5.359 -7.733 -22.341 1.00 33.91 199 PRO A O 1
ATOM 1568 N N . PRO A 1 200 ? 6.545 -6.108 -23.337 1.00 37.34 200 PRO A N 1
ATOM 1569 C CA . PRO A 1 200 ? 7.812 -6.828 -23.277 1.00 37.34 200 PRO A CA 1
ATOM 1570 C C . PRO A 1 200 ? 8.327 -6.986 -21.841 1.00 37.34 200 PRO A C 1
ATOM 1572 O O . PRO A 1 200 ? 8.115 -6.140 -20.978 1.00 37.34 200 PRO A O 1
ATOM 1575 N N . ARG A 1 201 ? 9.047 -8.090 -21.612 1.00 41.69 201 ARG A N 1
ATOM 1576 C CA . ARG A 1 201 ? 9.754 -8.391 -20.362 1.00 41.69 201 ARG A CA 1
ATOM 1577 C C . ARG A 1 201 ? 10.971 -7.477 -20.215 1.00 41.69 201 ARG A C 1
ATOM 1579 O O . ARG A 1 201 ? 11.937 -7.660 -20.953 1.00 41.69 201 ARG A O 1
ATOM 1586 N N . ASN A 1 202 ? 10.986 -6.604 -19.212 1.00 42.22 202 ASN A N 1
ATOM 1587 C CA . ASN A 1 202 ? 12.248 -6.081 -18.692 1.00 42.22 202 ASN A CA 1
ATOM 1588 C C . ASN A 1 202 ? 12.807 -7.068 -17.660 1.00 42.22 202 ASN A C 1
ATOM 1590 O O . ASN A 1 202 ? 12.304 -7.163 -16.546 1.00 42.22 202 ASN A O 1
ATOM 1594 N N . GLN A 1 203 ? 13.824 -7.837 -18.055 1.00 43.34 203 GLN A N 1
ATOM 1595 C CA . GLN A 1 203 ? 14.594 -8.682 -17.138 1.00 43.34 203 GLN A CA 1
ATOM 1596 C C . GLN A 1 203 ? 15.575 -7.813 -16.331 1.00 43.34 203 GLN A C 1
ATOM 1598 O O . GLN A 1 203 ? 16.157 -6.887 -16.906 1.00 43.34 203 GLN A O 1
ATOM 1603 N N . PRO A 1 204 ? 15.808 -8.104 -15.040 1.00 43.94 204 PRO A N 1
ATOM 1604 C CA . PRO A 1 204 ? 16.922 -7.507 -14.315 1.00 43.94 204 PRO A CA 1
ATOM 1605 C C . PRO A 1 204 ? 18.253 -7.938 -14.955 1.00 43.94 204 PRO A C 1
ATOM 1607 O O . PRO A 1 204 ? 18.447 -9.107 -15.296 1.00 43.94 204 PRO A O 1
ATOM 1610 N N . ARG A 1 205 ? 19.153 -6.970 -15.173 1.00 57.78 205 ARG A N 1
ATOM 1611 C CA . ARG A 1 205 ? 20.539 -7.212 -15.605 1.00 57.78 205 ARG A CA 1
ATOM 1612 C C . ARG A 1 205 ? 21.403 -7.628 -14.401 1.00 57.78 205 ARG A C 1
ATOM 1614 O O . ARG A 1 205 ? 20.960 -7.542 -13.265 1.00 57.78 205 ARG A O 1
ATOM 1621 N N . SER A 1 206 ? 22.594 -8.154 -14.705 1.00 61.16 206 SER A N 1
ATOM 1622 C CA . SER A 1 206 ? 23.533 -8.893 -13.836 1.00 61.16 206 SER A CA 1
ATOM 1623 C C . SER A 1 206 ? 23.580 -8.509 -12.349 1.00 61.16 206 SER A C 1
ATOM 1625 O O . SER A 1 206 ? 23.685 -7.331 -12.022 1.00 61.16 206 SER A O 1
ATOM 1627 N N . GLU A 1 207 ? 23.650 -9.521 -11.475 1.00 70.50 207 GLU A N 1
ATOM 1628 C CA . GLU A 1 207 ? 23.798 -9.370 -10.019 1.00 70.50 207 GLU A CA 1
ATOM 1629 C C . GLU A 1 207 ? 25.008 -8.493 -9.617 1.00 70.50 207 GLU A C 1
ATOM 1631 O O . GLU A 1 207 ? 26.116 -8.670 -10.148 1.00 70.50 207 GLU A O 1
ATOM 1636 N N . PRO A 1 208 ? 24.831 -7.555 -8.665 1.00 83.25 208 PRO A N 1
ATOM 1637 C CA . PRO A 1 208 ? 25.873 -6.621 -8.260 1.00 83.25 208 PRO A CA 1
ATOM 1638 C C . PRO A 1 208 ? 26.941 -7.285 -7.382 1.00 83.25 208 PRO A C 1
ATOM 1640 O O . PRO A 1 208 ? 26.676 -8.152 -6.544 1.00 83.25 208 PRO A O 1
ATOM 1643 N N . ARG A 1 209 ? 28.185 -6.818 -7.531 1.00 88.56 209 ARG A N 1
ATOM 1644 C CA . ARG A 1 209 ? 29.298 -7.227 -6.664 1.00 88.56 209 ARG A CA 1
ATOM 1645 C C . ARG A 1 209 ? 29.214 -6.529 -5.313 1.00 88.56 209 ARG A C 1
ATOM 1647 O O . ARG A 1 209 ? 28.967 -5.329 -5.252 1.00 88.56 209 ARG A O 1
ATOM 1654 N N . CYS A 1 210 ? 29.517 -7.264 -4.246 1.00 88.00 210 CYS A N 1
ATOM 1655 C CA . CYS A 1 210 ? 29.600 -6.702 -2.904 1.00 88.00 210 CYS A CA 1
ATOM 1656 C C . CYS A 1 210 ? 30.696 -5.616 -2.838 1.00 88.00 210 CYS A C 1
ATOM 1658 O O . CYS A 1 210 ? 31.860 -5.934 -3.095 1.00 88.00 210 CYS A O 1
ATOM 1660 N N . PRO A 1 211 ? 30.388 -4.374 -2.425 1.00 89.50 211 PRO A N 1
ATOM 1661 C CA . PRO A 1 211 ? 31.370 -3.288 -2.375 1.00 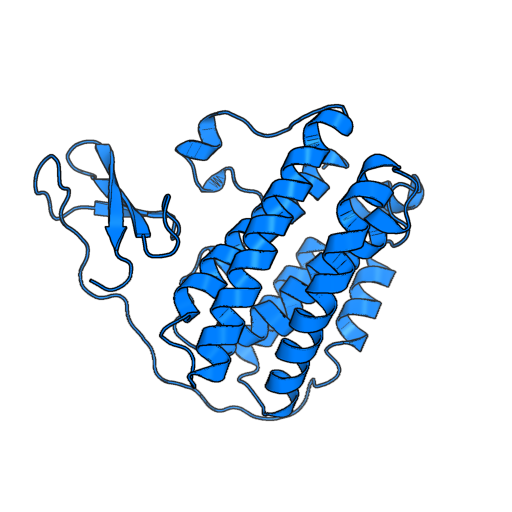89.50 211 PRO A CA 1
ATOM 1662 C C . PRO A 1 211 ? 32.438 -3.482 -1.285 1.00 89.50 211 PRO A C 1
ATOM 1664 O O . PRO A 1 211 ? 33.486 -2.848 -1.340 1.00 89.50 211 PRO A O 1
ATOM 1667 N N . HIS A 1 212 ? 32.208 -4.376 -0.316 1.00 89.12 212 HIS A N 1
ATOM 1668 C CA . HIS A 1 212 ? 33.124 -4.609 0.806 1.00 89.12 212 HIS A CA 1
ATOM 1669 C C . HIS A 1 212 ? 34.174 -5.688 0.526 1.00 89.12 212 HIS A C 1
ATOM 1671 O O . HIS A 1 212 ? 35.343 -5.512 0.854 1.00 89.12 212 HIS A O 1
ATOM 1677 N N . CYS A 1 213 ? 33.778 -6.820 -0.065 1.00 91.94 213 CYS A N 1
ATOM 1678 C CA . CYS A 1 213 ? 34.685 -7.952 -0.304 1.00 91.94 213 CYS A CA 1
ATOM 1679 C C . CYS A 1 213 ? 34.807 -8.355 -1.782 1.00 91.94 213 CYS A C 1
ATOM 1681 O O . CYS A 1 213 ? 35.474 -9.343 -2.100 1.00 91.94 213 CYS A O 1
ATOM 1683 N N . ASN A 1 214 ? 34.150 -7.608 -2.676 1.00 88.06 214 ASN A N 1
ATOM 1684 C CA . ASN A 1 214 ? 34.145 -7.787 -4.130 1.00 88.06 214 ASN A CA 1
ATOM 1685 C C . ASN A 1 214 ? 33.620 -9.154 -4.626 1.00 88.06 214 ASN A C 1
ATOM 1687 O O . ASN A 1 214 ? 33.816 -9.532 -5.790 1.00 88.06 214 ASN A O 1
ATOM 1691 N N . ALA A 1 215 ? 32.949 -9.914 -3.752 1.00 89.00 215 ALA A N 1
ATOM 1692 C CA . ALA A 1 215 ? 32.295 -11.168 -4.109 1.00 89.00 215 ALA A CA 1
ATOM 1693 C C . ALA A 1 215 ? 31.149 -10.922 -5.101 1.00 89.00 215 ALA A C 1
ATOM 1695 O O . ALA A 1 215 ? 30.472 -9.898 -5.030 1.00 89.00 215 ALA A O 1
ATOM 1696 N N . LYS A 1 216 ? 30.938 -11.872 -6.020 1.00 87.06 216 LYS A N 1
ATOM 1697 C CA . LYS A 1 216 ? 29.764 -11.901 -6.912 1.00 87.06 216 LYS A CA 1
ATOM 1698 C C . LYS A 1 216 ? 28.544 -12.575 -6.275 1.00 87.06 216 LYS A C 1
ATOM 1700 O O . LYS A 1 216 ? 27.482 -12.554 -6.868 1.00 87.06 216 LYS A O 1
ATOM 1705 N N . ASP A 1 217 ? 28.732 -13.211 -5.123 1.00 86.88 217 ASP A N 1
ATOM 1706 C CA . ASP A 1 217 ? 27.717 -14.019 -4.454 1.00 86.88 217 ASP A CA 1
ATOM 1707 C C . ASP A 1 217 ? 26.922 -13.144 -3.476 1.00 86.88 217 ASP A C 1
ATOM 1709 O O . ASP A 1 217 ? 27.287 -12.980 -2.303 1.00 86.88 217 ASP A O 1
ATOM 1713 N N . SER A 1 218 ? 25.890 -12.501 -4.019 1.00 87.69 218 SER A N 1
ATOM 1714 C CA . SER A 1 218 ? 25.017 -11.559 -3.325 1.00 87.69 218 SER A CA 1
ATOM 1715 C C . SER A 1 218 ? 23.573 -12.024 -3.460 1.00 87.69 218 SER A C 1
ATOM 1717 O O . SER A 1 218 ? 23.094 -12.274 -4.558 1.00 87.69 218 SER A O 1
ATOM 1719 N N . GLU A 1 219 ? 22.865 -12.101 -2.345 1.00 86.81 219 GLU A N 1
ATOM 1720 C CA . GLU A 1 219 ? 21.449 -12.444 -2.299 1.00 86.81 219 GLU A CA 1
ATOM 1721 C C . GLU A 1 219 ? 20.616 -11.167 -2.277 1.00 86.81 219 GLU A C 1
ATOM 1723 O O . GLU A 1 219 ? 20.846 -10.303 -1.433 1.00 86.81 219 GLU A O 1
ATOM 1728 N N . LEU A 1 220 ? 19.670 -11.026 -3.204 1.00 82.50 220 LEU A N 1
ATOM 1729 C CA . LEU A 1 220 ? 18.677 -9.956 -3.156 1.00 82.50 220 LEU A CA 1
ATOM 1730 C C . LEU A 1 220 ? 17.761 -10.203 -1.954 1.00 82.50 220 LEU A C 1
ATOM 1732 O O . LEU A 1 220 ? 17.080 -11.224 -1.908 1.00 82.50 220 LEU A O 1
ATOM 1736 N N . ILE A 1 221 ? 17.750 -9.274 -1.000 1.00 84.25 221 ILE A N 1
ATOM 1737 C CA . ILE A 1 221 ? 16.929 -9.387 0.214 1.00 84.25 221 ILE A CA 1
ATOM 1738 C C . ILE A 1 221 ? 15.748 -8.415 0.217 1.00 84.25 221 ILE A C 1
ATOM 1740 O O . ILE A 1 221 ? 14.741 -8.706 0.846 1.00 84.25 221 ILE A O 1
ATOM 1744 N N . SER A 1 222 ? 15.847 -7.286 -0.497 1.00 76.12 222 SER A N 1
ATOM 1745 C CA . SER A 1 222 ? 14.750 -6.327 -0.656 1.00 76.12 222 SER A CA 1
ATOM 1746 C C . SER A 1 222 ? 14.750 -5.727 -2.050 1.00 76.12 222 SER A C 1
ATOM 1748 O O . SER A 1 222 ? 15.793 -5.311 -2.564 1.00 76.12 222 SER A O 1
ATOM 1750 N N . LEU A 1 223 ? 13.557 -5.565 -2.620 1.00 75.56 223 LEU A N 1
ATOM 1751 C CA . LEU A 1 223 ? 13.365 -4.784 -3.839 1.00 75.56 223 LEU A CA 1
ATOM 1752 C C . LEU A 1 223 ? 13.373 -3.266 -3.596 1.00 75.56 223 LEU A C 1
ATOM 1754 O O . LEU A 1 223 ? 13.142 -2.488 -4.523 1.00 75.56 223 LEU A O 1
ATOM 1758 N N . PHE A 1 224 ? 13.673 -2.842 -2.370 1.00 71.31 224 PHE A N 1
ATOM 1759 C CA . PHE A 1 224 ? 13.604 -1.458 -1.933 1.00 71.31 224 PHE A CA 1
ATOM 1760 C C . PHE A 1 224 ? 14.763 -1.117 -1.002 1.00 71.31 224 PHE A C 1
ATOM 1762 O O . PHE A 1 224 ? 14.876 -1.677 0.087 1.00 71.31 224 PHE A O 1
ATOM 1769 N N . GLY A 1 225 ? 15.621 -0.201 -1.442 1.00 68.69 225 GLY A N 1
ATOM 1770 C CA . GLY A 1 225 ? 16.612 0.452 -0.596 1.00 68.69 225 GLY A CA 1
ATOM 1771 C C . GLY A 1 225 ? 16.143 1.810 -0.080 1.00 68.69 225 GLY A C 1
ATOM 1772 O O . GLY A 1 225 ? 14.991 2.213 -0.246 1.00 68.69 225 GLY A O 1
ATOM 1773 N N . THR A 1 226 ? 17.072 2.544 0.524 1.00 65.69 226 THR A N 1
ATOM 1774 C CA . THR A 1 226 ? 16.901 3.922 1.001 1.00 65.69 226 THR A CA 1
ATOM 1775 C C . THR A 1 226 ? 16.452 4.881 -0.099 1.00 65.69 226 THR A C 1
ATOM 1777 O O . THR A 1 226 ? 15.824 5.902 0.183 1.00 65.69 226 THR A O 1
ATOM 1780 N N . GLN A 1 227 ? 16.751 4.556 -1.359 1.00 59.41 227 GLN A N 1
ATOM 1781 C CA . GLN A 1 227 ? 16.303 5.288 -2.533 1.00 59.41 227 GLN A CA 1
ATOM 1782 C C . GLN A 1 227 ? 15.377 4.409 -3.375 1.00 59.41 227 GLN A C 1
ATOM 1784 O O . GLN A 1 227 ? 15.597 3.212 -3.534 1.00 59.41 227 GLN A O 1
ATOM 1789 N N . ALA A 1 228 ? 14.375 5.016 -4.015 1.00 55.06 228 ALA A N 1
ATOM 1790 C CA . ALA A 1 228 ? 13.429 4.285 -4.863 1.00 55.06 228 ALA A CA 1
ATOM 1791 C C . ALA A 1 228 ? 14.101 3.482 -5.995 1.00 55.06 228 ALA A C 1
ATOM 1793 O O . ALA A 1 228 ? 13.577 2.459 -6.437 1.00 55.06 228 ALA A O 1
ATOM 1794 N N . MET A 1 229 ? 15.281 3.923 -6.437 1.00 60.16 229 MET A N 1
ATOM 1795 C CA . MET A 1 229 ? 16.055 3.301 -7.512 1.00 60.16 229 MET A CA 1
ATOM 1796 C C . MET A 1 229 ? 17.040 2.230 -7.035 1.00 60.16 229 MET A C 1
ATOM 1798 O O . MET A 1 229 ? 17.730 1.644 -7.873 1.00 60.16 229 MET A O 1
ATOM 1802 N N . THR A 1 230 ? 17.121 1.957 -5.731 1.00 71.12 230 THR A N 1
ATOM 1803 C CA . THR A 1 230 ? 18.037 0.965 -5.164 1.00 71.12 230 THR A CA 1
ATOM 1804 C C . THR A 1 230 ? 17.303 -0.273 -4.644 1.00 71.12 230 THR A C 1
ATOM 1806 O O . THR A 1 230 ? 16.128 -0.241 -4.283 1.00 71.12 230 THR A O 1
ATOM 1809 N N . LEU A 1 231 ? 18.011 -1.396 -4.678 1.00 77.69 231 LEU A N 1
ATOM 1810 C CA . LEU A 1 231 ? 17.676 -2.709 -4.129 1.00 77.69 231 LEU A CA 1
ATOM 1811 C C . LEU A 1 231 ? 18.610 -2.977 -2.949 1.00 77.69 231 LEU A C 1
ATOM 1813 O O . LEU A 1 231 ? 19.756 -2.523 -2.997 1.00 77.69 231 LEU A O 1
ATOM 1817 N N . GLN A 1 232 ? 18.190 -3.770 -1.964 1.00 85.00 232 GLN A N 1
ATOM 1818 C CA . GLN A 1 232 ? 19.089 -4.236 -0.903 1.00 85.00 232 GLN A CA 1
ATOM 1819 C C . GLN A 1 232 ? 19.528 -5.674 -1.153 1.00 85.00 232 GLN A C 1
ATOM 1821 O O . GLN A 1 232 ? 18.717 -6.557 -1.440 1.00 85.00 232 GLN A O 1
ATOM 1826 N N . TYR A 1 233 ? 20.822 -5.913 -0.978 1.00 87.81 233 TYR A N 1
ATOM 1827 C CA . TYR A 1 233 ? 21.462 -7.212 -1.111 1.00 87.81 233 TYR A CA 1
ATOM 1828 C C . TYR A 1 233 ? 22.192 -7.587 0.173 1.00 87.81 233 TYR A C 1
ATOM 1830 O O . TYR A 1 233 ? 22.737 -6.720 0.850 1.00 87.81 233 TYR A O 1
ATOM 1838 N N . ARG A 1 234 ? 22.292 -8.884 0.464 1.00 89.38 234 ARG A N 1
ATOM 1839 C CA . ARG A 1 234 ? 23.185 -9.454 1.477 1.00 89.38 234 ARG A CA 1
ATOM 1840 C C . ARG A 1 234 ? 24.306 -10.221 0.792 1.00 89.38 234 ARG A C 1
ATOM 1842 O O . ARG A 1 234 ? 24.068 -11.167 0.047 1.00 89.38 234 ARG A O 1
ATOM 1849 N N . CYS A 1 235 ? 25.552 -9.846 1.055 1.00 90.56 235 CYS A N 1
ATOM 1850 C CA . CYS A 1 235 ? 26.697 -10.609 0.572 1.00 90.56 235 CYS A CA 1
ATOM 1851 C C . CYS A 1 235 ? 26.803 -11.938 1.326 1.00 90.56 235 CYS A C 1
ATOM 1853 O O . CYS A 1 235 ? 26.996 -11.939 2.542 1.00 90.56 235 CYS A O 1
ATOM 1855 N N . ARG A 1 236 ? 26.770 -13.071 0.619 1.00 91.88 236 ARG A N 1
ATOM 1856 C CA . ARG A 1 236 ? 26.883 -14.395 1.256 1.00 91.88 236 ARG A CA 1
ATOM 1857 C C . ARG A 1 236 ? 28.286 -14.693 1.782 1.00 91.88 236 ARG A C 1
ATOM 1859 O O . ARG A 1 236 ? 28.443 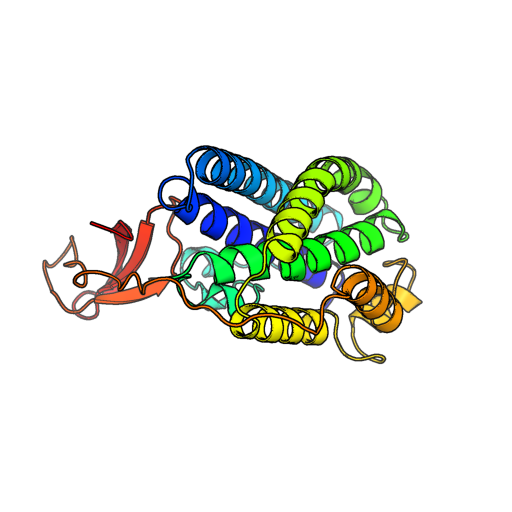-15.480 2.708 1.00 91.88 236 ARG A O 1
ATOM 1866 N N . LYS A 1 237 ? 29.312 -14.022 1.247 1.00 92.44 237 LYS A N 1
ATOM 1867 C CA . LYS A 1 237 ? 30.706 -14.199 1.683 1.00 92.44 237 LYS A CA 1
ATOM 1868 C C . LYS A 1 237 ? 31.037 -13.468 2.986 1.00 92.44 237 LYS A C 1
ATOM 1870 O O . LYS A 1 237 ? 31.744 -14.022 3.819 1.00 92.44 237 LYS A O 1
ATOM 1875 N N . CYS A 1 238 ? 30.614 -12.212 3.134 1.00 91.94 238 CYS A N 1
ATOM 1876 C CA . CYS A 1 238 ? 30.990 -11.380 4.288 1.00 91.94 238 CYS A CA 1
ATOM 1877 C C . CYS A 1 238 ? 29.808 -10.959 5.169 1.00 91.94 238 CYS A C 1
ATOM 1879 O O . CYS A 1 238 ? 30.013 -10.251 6.147 1.00 91.94 238 CYS A O 1
ATOM 1881 N N . GLY A 1 239 ? 28.582 -11.356 4.822 1.00 88.56 239 GLY A N 1
ATOM 1882 C CA . GLY A 1 239 ? 27.362 -11.048 5.572 1.00 88.56 239 GLY A CA 1
ATOM 1883 C C . GLY A 1 239 ? 26.866 -9.607 5.438 1.00 88.56 239 GLY A C 1
ATOM 1884 O O . GLY A 1 239 ? 25.777 -9.298 5.909 1.00 88.56 239 GLY A O 1
ATOM 1885 N N . THR A 1 240 ? 27.629 -8.717 4.798 1.00 87.25 240 THR A N 1
ATOM 1886 C CA . THR A 1 240 ? 27.291 -7.292 4.725 1.00 87.25 240 THR A CA 1
ATOM 1887 C C . THR A 1 240 ? 26.065 -7.041 3.852 1.00 87.25 240 THR A C 1
ATOM 1889 O O . THR A 1 240 ? 26.003 -7.528 2.718 1.00 87.25 240 THR A O 1
ATOM 1892 N N . VAL A 1 241 ? 25.128 -6.246 4.371 1.00 88.38 241 VAL A N 1
ATOM 1893 C CA . VAL A 1 241 ? 24.002 -5.696 3.611 1.00 88.38 241 VAL A CA 1
ATOM 1894 C C . VAL A 1 241 ? 24.454 -4.432 2.880 1.00 88.38 241 VAL A C 1
ATOM 1896 O O . VAL A 1 241 ? 25.154 -3.604 3.459 1.00 88.38 241 VAL A O 1
ATOM 1899 N N . PHE A 1 242 ? 24.101 -4.295 1.606 1.00 86.31 242 PHE A N 1
ATOM 1900 C CA . PHE A 1 242 ? 24.452 -3.139 0.780 1.00 86.31 242 PHE A CA 1
ATOM 1901 C C . PHE A 1 242 ? 23.357 -2.833 -0.245 1.00 86.31 242 PHE A C 1
ATOM 1903 O O . PHE A 1 242 ? 22.517 -3.684 -0.537 1.00 86.31 242 PHE A O 1
ATOM 1910 N N . GLU A 1 243 ? 23.390 -1.629 -0.818 1.00 84.69 243 GLU A N 1
ATOM 1911 C CA . GLU A 1 243 ? 22.438 -1.198 -1.842 1.00 84.69 243 GLU A CA 1
ATOM 1912 C C . GLU A 1 243 ? 23.052 -1.148 -3.238 1.00 84.69 243 GLU A C 1
ATOM 1914 O O . GLU A 1 243 ? 24.212 -0.771 -3.411 1.00 84.69 243 GLU A O 1
ATOM 1919 N N . ALA A 1 244 ? 22.262 -1.511 -4.246 1.00 81.81 244 ALA A N 1
ATOM 1920 C CA . ALA A 1 244 ? 22.649 -1.417 -5.649 1.00 81.81 244 ALA A CA 1
ATOM 1921 C C . ALA A 1 244 ? 21.485 -0.923 -6.512 1.00 81.81 244 ALA A C 1
ATOM 1923 O O . ALA A 1 244 ? 20.321 -1.157 -6.200 1.00 81.81 244 ALA A O 1
ATOM 1924 N N . ILE A 1 245 ? 21.800 -0.235 -7.607 1.00 73.19 245 ILE A N 1
ATOM 1925 C CA . ILE A 1 245 ? 20.800 0.354 -8.503 1.00 73.19 245 ILE A CA 1
ATOM 1926 C C . ILE A 1 245 ? 20.039 -0.757 -9.244 1.00 73.19 245 ILE A C 1
ATOM 1928 O O . ILE A 1 245 ? 20.651 -1.671 -9.792 1.00 73.19 245 ILE A O 1
ATOM 1932 N N . LYS A 1 246 ? 18.706 -0.642 -9.312 1.00 67.06 246 LYS A N 1
ATOM 1933 C CA . LYS A 1 246 ? 17.782 -1.609 -9.944 1.00 67.06 246 LYS A CA 1
ATOM 1934 C C . LYS A 1 246 ? 18.124 -1.958 -11.397 1.00 67.06 246 LYS A C 1
ATOM 1936 O O . LYS A 1 246 ? 17.838 -3.064 -11.849 1.00 67.06 246 LYS A O 1
ATOM 1941 N N . TYR A 1 247 ? 18.697 -1.005 -12.131 1.00 63.50 247 TYR A N 1
ATOM 1942 C CA . TYR A 1 247 ? 18.849 -1.056 -13.589 1.00 63.50 247 TYR A CA 1
ATOM 1943 C C . TYR A 1 247 ? 20.238 -0.611 -14.087 1.00 63.50 247 TYR A C 1
ATOM 1945 O O . TYR A 1 247 ? 20.333 -0.101 -15.204 1.00 63.50 247 TYR A O 1
ATOM 1953 N N . ALA A 1 248 ? 21.284 -0.752 -13.263 1.00 57.09 248 ALA A N 1
ATOM 1954 C CA . ALA A 1 248 ? 22.666 -0.443 -13.659 1.00 57.09 248 ALA A CA 1
ATOM 1955 C C . ALA A 1 248 ? 23.261 -1.464 -14.647 1.00 57.09 248 ALA A C 1
ATOM 1957 O O . ALA A 1 248 ? 22.832 -2.642 -14.644 1.00 57.09 248 ALA A O 1
#

pLDDT: mean 86.29, std 14.58, range [33.91, 98.5]